Protein AF-A0AAX4JX37-F1 (afdb_monomer_lite)

Foldseek 3Di:
DPDPVVLVVLVVVLVVVLVVVVVVVVVVLVVQVVVLVVCVVVDVPVVVSVVSVVVSVVVVVVVVVVSVLVSLCSVCVSPVPPGDHRPPPPDPDDDDDDPPPPPCDPPDPVNVVVVVVVVVVDDDPVVCVVVVNDQDDPPPPCSVVVVVVVVVVVVVVVVVCVVVPDAQVVCVVVVNDPPVRHPDD

Secondary structure (DSSP, 8-state):
---HHHHHHHHHHHHHHHHHHHHHHHHHHHHHHHHHHHHHHH---HHHHHHHHHHHHHHHHHHHHHHHHHHHHHHHHH-TTTSPPP--SS--S-S------TT--TT-HHHHHHHHHHHHTPPPHHHHHHTTS--SSTT-TTHHHHHHHHHHHHHHHHHHHHHTPPPHHHHHHTTSS-GGGSPP-

Radius of gyration: 35.92 Å; chains: 1; bounding box: 87×64×68 Å

pLDDT: mean 81.85, std 12.48, range [42.69, 98.31]

Structure (mmCIF, N/CA/C/O backbone):
data_AF-A0AAX4JX37-F1
#
_entry.id   AF-A0AAX4JX37-F1
#
loop_
_atom_site.group_PDB
_atom_site.id
_atom_site.type_symbol
_atom_site.label_atom_id
_atom_site.label_alt_id
_atom_site.label_comp_id
_atom_site.label_asym_id
_atom_site.label_entity_id
_atom_site.label_seq_id
_atom_site.pdbx_PDB_ins_code
_atom_site.Cartn_x
_atom_site.Cartn_y
_atom_site.Cartn_z
_atom_site.occupancy
_atom_site.B_iso_or_equiv
_atom_site.auth_seq_id
_atom_site.auth_comp_id
_atom_site.auth_asym_id
_atom_site.auth_atom_id
_atom_site.pdbx_PDB_model_num
ATOM 1 N N . MET A 1 1 ? 30.923 -42.750 -12.057 1.00 49.28 1 MET A N 1
ATOM 2 C CA . MET A 1 1 ? 31.631 -42.104 -10.934 1.00 49.28 1 MET A CA 1
ATOM 3 C C . MET A 1 1 ? 32.765 -41.303 -11.541 1.00 49.28 1 MET A C 1
ATOM 5 O O . MET A 1 1 ? 33.651 -41.914 -12.122 1.00 49.28 1 MET A O 1
ATOM 9 N N . SER A 1 2 ? 32.676 -39.973 -11.542 1.00 57.69 2 SER A N 1
ATOM 10 C CA . SER A 1 2 ? 33.748 -39.118 -12.065 1.00 57.69 2 SER A CA 1
ATOM 11 C C . SER A 1 2 ? 35.001 -39.319 -11.214 1.00 57.69 2 SER A C 1
ATOM 13 O O . SER A 1 2 ? 34.914 -39.308 -9.986 1.00 57.69 2 SER A O 1
ATOM 15 N N . ASN A 1 3 ? 36.140 -39.574 -11.852 1.00 67.19 3 ASN A N 1
ATOM 16 C CA . ASN A 1 3 ? 37.393 -39.858 -11.165 1.00 67.19 3 ASN A CA 1
ATOM 17 C C . ASN A 1 3 ? 37.850 -38.576 -10.431 1.00 67.19 3 ASN A C 1
ATOM 19 O O . ASN A 1 3 ? 37.842 -37.510 -11.050 1.00 67.19 3 ASN A O 1
ATOM 23 N N . PRO A 1 4 ? 38.239 -38.609 -9.142 1.00 64.56 4 PRO A N 1
ATOM 24 C CA . PRO A 1 4 ? 38.676 -37.413 -8.404 1.00 64.56 4 PRO A CA 1
ATOM 25 C C . PRO A 1 4 ? 39.810 -36.633 -9.091 1.00 64.56 4 PRO A C 1
ATOM 27 O O . PRO A 1 4 ? 39.910 -35.414 -8.948 1.00 64.56 4 PRO A O 1
ATOM 30 N N . THR A 1 5 ? 40.627 -37.313 -9.894 1.00 70.06 5 THR A N 1
ATOM 31 C CA . THR A 1 5 ? 41.680 -36.718 -10.724 1.00 70.06 5 THR A CA 1
ATOM 32 C C . THR A 1 5 ? 41.133 -35.805 -11.829 1.00 70.06 5 THR A C 1
ATOM 34 O O . THR A 1 5 ? 41.748 -34.784 -12.133 1.00 70.06 5 THR A O 1
ATOM 37 N N . ASP A 1 6 ? 39.963 -36.114 -12.396 1.00 76.94 6 ASP A N 1
ATOM 38 C CA . ASP A 1 6 ? 39.347 -35.324 -13.471 1.00 76.94 6 ASP A CA 1
ATOM 39 C C . ASP A 1 6 ? 38.775 -34.006 -12.945 1.00 76.94 6 ASP A C 1
ATOM 41 O O . ASP A 1 6 ? 38.934 -32.966 -13.581 1.00 76.94 6 ASP A O 1
ATOM 45 N N . LEU A 1 7 ? 38.191 -34.017 -11.742 1.00 75.44 7 LEU A N 1
ATOM 46 C CA . LEU A 1 7 ? 37.646 -32.812 -11.112 1.00 75.44 7 LEU A CA 1
ATOM 47 C C . LEU A 1 7 ? 38.750 -31.808 -10.750 1.00 75.44 7 LEU A C 1
ATOM 49 O O . LEU A 1 7 ? 38.605 -30.609 -10.986 1.00 75.44 7 LEU A O 1
ATOM 53 N N . PHE A 1 8 ? 39.876 -32.292 -10.219 1.00 81.69 8 PHE A N 1
ATOM 54 C CA . PHE A 1 8 ? 41.027 -31.445 -9.902 1.00 81.69 8 PHE A CA 1
ATOM 55 C C . PHE A 1 8 ? 41.639 -30.815 -11.162 1.00 81.69 8 PHE A C 1
ATOM 57 O O . PHE A 1 8 ? 41.927 -29.616 -11.186 1.00 81.69 8 PHE A O 1
ATOM 64 N N . ASN A 1 9 ? 41.784 -31.597 -12.235 1.00 83.81 9 ASN A N 1
ATOM 65 C CA . ASN A 1 9 ? 42.293 -31.096 -13.511 1.00 83.81 9 ASN A CA 1
ATOM 66 C C . ASN A 1 9 ? 41.328 -30.087 -14.154 1.00 83.81 9 ASN A C 1
ATOM 68 O O . ASN A 1 9 ? 41.764 -29.037 -14.624 1.00 83.81 9 ASN A O 1
ATOM 72 N N . GLN A 1 10 ? 40.019 -30.345 -14.102 1.00 80.50 10 GLN A N 1
ATOM 73 C CA . GLN A 1 10 ? 38.992 -29.429 -14.598 1.00 80.50 10 GLN A CA 1
ATOM 74 C C . GLN A 1 10 ? 38.968 -28.108 -13.814 1.00 80.50 10 GLN A C 1
ATOM 76 O O . GLN A 1 10 ? 38.912 -27.035 -14.419 1.00 80.50 10 GLN A O 1
ATOM 81 N N . ALA A 1 11 ? 39.076 -28.165 -12.483 1.00 78.38 11 ALA A N 1
ATOM 82 C CA . ALA A 1 11 ? 39.166 -26.983 -11.629 1.00 78.38 11 ALA A CA 1
ATOM 83 C C . ALA A 1 11 ? 40.429 -26.160 -11.922 1.00 78.38 11 ALA A C 1
ATOM 85 O O . ALA A 1 11 ? 40.365 -24.933 -12.015 1.00 78.38 11 ALA A O 1
ATOM 86 N N . LYS A 1 12 ? 41.570 -26.826 -12.143 1.00 84.06 12 LYS A N 1
ATOM 87 C CA . LYS A 1 12 ? 42.830 -26.175 -12.521 1.00 84.06 12 LYS A CA 1
ATOM 88 C C . LYS A 1 12 ? 42.723 -25.463 -13.871 1.00 84.06 12 LYS A C 1
ATOM 90 O O . LYS A 1 12 ? 43.159 -24.317 -13.989 1.00 84.06 12 LYS A O 1
ATOM 95 N N . SER A 1 13 ? 42.123 -26.098 -14.877 1.00 83.12 13 SER A N 1
ATOM 96 C CA . SER A 1 13 ? 41.910 -25.488 -16.195 1.00 83.12 13 SER A CA 1
ATOM 97 C C . SER A 1 13 ? 40.940 -24.304 -16.136 1.00 83.12 13 SER A C 1
ATOM 99 O O . SER A 1 13 ? 41.215 -23.264 -16.734 1.00 83.12 13 SER A O 1
ATOM 101 N N . ALA A 1 14 ? 39.854 -24.419 -15.365 1.00 80.06 14 ALA A N 1
ATOM 102 C CA . ALA A 1 14 ? 38.896 -23.337 -15.139 1.00 80.06 14 ALA A CA 1
ATOM 103 C C . ALA A 1 14 ? 39.546 -22.122 -14.455 1.00 80.06 14 ALA A C 1
ATOM 105 O O . ALA A 1 14 ? 39.456 -21.004 -14.960 1.00 80.06 14 ALA A O 1
ATOM 106 N N . ALA A 1 15 ? 40.277 -22.347 -13.359 1.00 80.38 15 ALA A N 1
ATOM 107 C CA . ALA A 1 15 ? 40.994 -21.294 -12.644 1.00 80.38 15 ALA A CA 1
ATOM 108 C C . ALA A 1 15 ? 42.041 -20.605 -13.533 1.00 80.38 15 ALA A C 1
ATOM 110 O O . ALA A 1 15 ? 42.149 -19.379 -13.529 1.00 80.38 15 ALA A O 1
ATOM 111 N N . THR A 1 16 ? 42.768 -21.383 -14.341 1.00 86.62 16 THR A N 1
ATOM 112 C CA . THR A 1 16 ? 43.754 -20.849 -15.292 1.00 86.62 16 THR A CA 1
ATOM 113 C C . THR A 1 16 ? 43.084 -19.964 -16.344 1.00 86.62 16 THR A C 1
ATOM 115 O O . THR A 1 16 ? 43.546 -18.855 -16.593 1.00 86.62 16 THR A O 1
ATOM 118 N N . SER A 1 17 ? 41.952 -20.401 -16.906 1.00 85.19 17 SER A N 1
ATOM 119 C CA . SER A 1 17 ? 41.192 -19.622 -17.889 1.00 85.19 17 SER A CA 1
ATOM 120 C C . SER A 1 17 ? 40.678 -18.301 -17.311 1.00 85.19 17 SER A C 1
ATOM 122 O O . SER A 1 17 ? 40.806 -17.264 -17.958 1.00 85.19 17 SER A O 1
ATOM 124 N N . VAL A 1 18 ? 40.119 -18.316 -16.097 1.00 82.75 18 VAL A N 1
ATOM 125 C CA . VAL A 1 18 ? 39.633 -17.100 -15.422 1.00 82.75 18 VAL A CA 1
ATOM 126 C C . VAL A 1 18 ? 40.790 -16.146 -15.127 1.00 82.75 18 VAL A C 1
ATOM 128 O O . VAL A 1 18 ? 40.670 -14.949 -15.381 1.00 82.75 18 VAL A O 1
ATOM 131 N N . ALA A 1 19 ? 41.928 -16.663 -14.656 1.00 83.69 19 ALA A N 1
ATOM 132 C CA . ALA A 1 19 ? 43.119 -15.862 -14.391 1.00 83.69 19 ALA A CA 1
ATOM 133 C C . ALA A 1 19 ? 43.671 -15.203 -15.667 1.00 83.69 19 ALA A C 1
ATOM 135 O O . ALA A 1 19 ? 43.994 -14.016 -15.651 1.00 83.69 19 ALA A O 1
ATOM 136 N N . SER A 1 20 ? 43.724 -15.928 -16.790 1.00 87.31 20 SER A N 1
ATOM 137 C CA . SER A 1 20 ? 44.134 -15.362 -18.081 1.00 87.31 20 SER A CA 1
ATOM 138 C C . SER A 1 20 ? 43.167 -14.278 -18.565 1.00 87.31 20 SER A C 1
ATOM 140 O O . SER A 1 20 ? 43.609 -13.216 -19.002 1.00 87.31 20 SER A O 1
ATOM 142 N N . THR A 1 21 ? 41.854 -14.491 -18.443 1.00 86.94 21 THR A N 1
ATOM 143 C CA . THR A 1 21 ? 40.841 -13.480 -18.793 1.00 86.94 21 THR A CA 1
ATOM 144 C C . THR A 1 21 ? 40.954 -12.236 -17.910 1.00 86.94 21 THR A C 1
ATOM 146 O O . THR A 1 21 ? 40.912 -11.116 -18.423 1.00 86.94 21 THR A O 1
ATOM 149 N N . ALA A 1 22 ? 41.162 -12.414 -16.602 1.00 84.56 22 ALA A N 1
ATOM 150 C CA . ALA A 1 22 ? 41.380 -11.324 -15.654 1.00 84.56 22 ALA A CA 1
ATOM 151 C C . ALA A 1 22 ? 42.624 -10.507 -16.018 1.00 84.56 22 ALA A C 1
ATOM 153 O O . ALA A 1 22 ? 42.560 -9.282 -16.092 1.00 84.56 22 ALA A O 1
ATOM 154 N N . LEU A 1 23 ? 43.740 -11.186 -16.299 1.00 87.69 23 LEU A N 1
ATOM 155 C CA . LEU A 1 23 ? 45.013 -10.551 -16.630 1.00 87.69 23 LEU A CA 1
ATOM 156 C C . LEU A 1 23 ? 44.930 -9.763 -17.941 1.00 87.69 23 LEU A C 1
ATOM 158 O O . LEU A 1 23 ? 45.362 -8.612 -17.997 1.00 87.69 23 LEU A O 1
ATOM 162 N N . ASN A 1 24 ? 44.323 -10.343 -18.978 1.00 88.62 24 ASN A N 1
ATOM 163 C CA . ASN A 1 24 ? 44.109 -9.661 -20.255 1.00 88.62 24 ASN A CA 1
ATOM 164 C C . ASN A 1 24 ? 43.207 -8.433 -20.085 1.00 88.62 24 ASN A C 1
ATOM 166 O O . ASN A 1 24 ? 43.515 -7.355 -20.591 1.00 88.62 24 ASN A O 1
ATOM 170 N N . THR A 1 25 ? 42.118 -8.563 -19.331 1.00 87.06 25 THR A N 1
ATOM 171 C CA . THR A 1 25 ? 41.192 -7.456 -19.058 1.00 87.06 25 THR A CA 1
ATOM 172 C C . THR A 1 25 ? 41.872 -6.330 -18.279 1.00 87.06 25 THR A C 1
ATOM 174 O O . THR A 1 25 ? 41.785 -5.167 -18.672 1.00 87.06 25 THR A O 1
ATOM 177 N N . ALA A 1 26 ? 42.591 -6.671 -17.208 1.00 85.00 26 ALA A N 1
ATOM 178 C CA . ALA A 1 26 ? 43.318 -5.713 -16.385 1.00 85.00 26 ALA A CA 1
ATOM 179 C C . ALA A 1 26 ? 44.403 -4.989 -17.190 1.00 85.00 26 ALA A C 1
ATOM 181 O O . ALA A 1 26 ? 44.539 -3.776 -17.070 1.00 85.00 26 ALA A O 1
ATOM 182 N N . THR A 1 27 ? 45.115 -5.702 -18.067 1.00 88.50 27 THR A N 1
ATOM 183 C CA . THR A 1 27 ? 46.131 -5.114 -18.953 1.00 88.50 27 THR A CA 1
ATOM 184 C C . THR A 1 27 ? 45.505 -4.116 -19.931 1.00 88.50 27 THR A C 1
ATOM 186 O O . THR A 1 27 ? 46.002 -3.004 -20.089 1.00 88.50 27 THR A O 1
ATOM 189 N N . ASN A 1 28 ? 44.367 -4.459 -20.542 1.00 88.25 28 ASN A N 1
ATOM 190 C CA . ASN A 1 28 ? 43.647 -3.551 -21.438 1.00 88.25 28 ASN A CA 1
ATOM 191 C C . ASN A 1 28 ? 43.114 -2.306 -20.713 1.00 88.25 28 ASN A C 1
ATOM 193 O O . ASN A 1 28 ? 43.148 -1.206 -21.264 1.00 88.25 28 ASN A O 1
ATOM 197 N N . LEU A 1 29 ? 42.627 -2.456 -19.482 1.00 86.38 29 LEU A N 1
ATOM 198 C CA . LEU A 1 29 ? 42.151 -1.338 -18.670 1.00 86.38 29 LEU A CA 1
ATOM 199 C C . LEU A 1 29 ? 43.305 -0.449 -18.183 1.00 86.38 29 LEU A C 1
ATOM 201 O O . LEU A 1 29 ? 43.198 0.774 -18.219 1.00 86.38 29 LEU A O 1
ATOM 205 N N . ALA A 1 30 ? 44.424 -1.054 -17.783 1.00 85.12 30 ALA A N 1
ATOM 206 C CA . ALA A 1 30 ? 45.636 -0.340 -17.399 1.00 85.12 30 ALA A CA 1
ATOM 207 C C . ALA A 1 30 ? 46.177 0.491 -18.569 1.00 85.12 30 ALA A C 1
ATOM 209 O O . ALA A 1 30 ? 46.447 1.674 -18.394 1.00 85.12 30 ALA A O 1
ATOM 210 N N . ASN A 1 31 ? 46.220 -0.074 -19.779 1.00 88.81 31 ASN A N 1
ATOM 211 C CA . ASN A 1 31 ? 46.612 0.664 -20.981 1.00 88.81 31 ASN A CA 1
ATOM 212 C C . ASN A 1 31 ? 45.683 1.863 -21.252 1.00 88.81 31 ASN A C 1
ATOM 214 O O . ASN A 1 31 ? 46.154 2.944 -21.599 1.00 88.81 31 ASN A O 1
ATOM 218 N N . GLN A 1 32 ? 44.369 1.715 -21.046 1.00 86.88 32 GLN A N 1
ATOM 219 C CA . GLN A 1 32 ?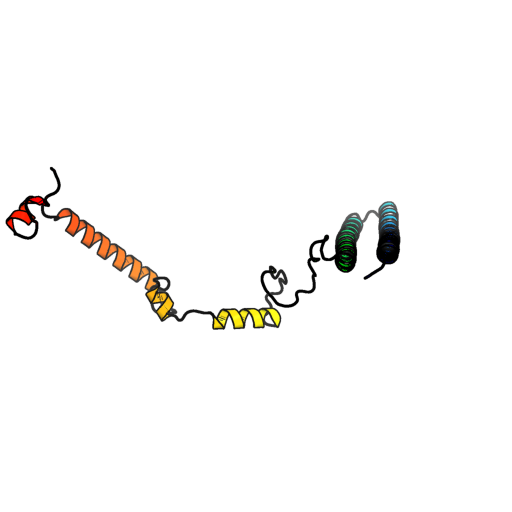 43.413 2.825 -21.161 1.00 86.88 32 GLN A CA 1
ATOM 220 C C . GLN A 1 32 ? 43.654 3.916 -20.105 1.00 86.88 32 GLN A C 1
ATOM 222 O O . GLN A 1 32 ? 43.627 5.102 -20.434 1.00 86.88 32 GLN A O 1
ATOM 227 N N . ALA A 1 33 ? 43.947 3.530 -18.862 1.00 84.00 33 ALA A N 1
ATOM 228 C CA . ALA A 1 33 ? 44.262 4.463 -17.783 1.00 84.00 33 ALA A CA 1
ATOM 229 C C . ALA A 1 33 ? 45.595 5.199 -18.012 1.00 84.00 33 ALA A C 1
ATOM 231 O O . ALA A 1 33 ? 45.670 6.408 -17.799 1.00 84.00 33 ALA A O 1
ATOM 232 N N . THR A 1 34 ? 46.630 4.510 -18.500 1.00 84.19 34 THR A N 1
ATOM 233 C CA . THR A 1 34 ? 47.916 5.124 -18.864 1.00 84.19 34 THR A CA 1
ATOM 234 C C . THR A 1 34 ? 47.748 6.126 -20.004 1.00 84.19 34 THR A C 1
ATOM 236 O O . THR A 1 34 ? 48.241 7.246 -19.902 1.00 84.19 34 THR A O 1
ATOM 239 N N . ASN A 1 35 ? 46.982 5.781 -21.044 1.00 83.50 35 ASN A N 1
ATOM 240 C CA . ASN A 1 35 ? 46.680 6.704 -22.140 1.00 83.50 35 ASN A CA 1
ATOM 241 C C . ASN A 1 35 ? 45.917 7.948 -21.661 1.00 83.50 35 ASN A C 1
ATOM 243 O O . ASN A 1 35 ? 46.164 9.045 -22.162 1.00 83.50 35 ASN A O 1
ATOM 247 N N . LEU A 1 36 ? 45.010 7.800 -20.690 1.00 82.88 36 LEU A N 1
ATOM 248 C CA . LEU A 1 36 ? 44.328 8.930 -20.058 1.00 82.88 36 LEU A CA 1
ATOM 249 C C . LEU A 1 36 ? 45.301 9.802 -19.247 1.00 82.88 36 LEU A C 1
ATOM 251 O O . LEU A 1 36 ? 45.256 11.026 -19.347 1.00 82.88 36 LEU A O 1
ATOM 255 N N . ALA A 1 37 ? 46.212 9.190 -18.488 1.00 79.19 37 ALA A N 1
ATOM 256 C CA . ALA A 1 37 ? 47.218 9.913 -17.712 1.00 79.19 37 ALA A CA 1
ATOM 257 C C . ALA A 1 37 ? 48.170 10.723 -18.612 1.00 79.19 37 ALA A C 1
ATOM 259 O O . ALA A 1 37 ? 48.448 11.884 -18.323 1.00 79.19 37 ALA A O 1
ATOM 260 N N . THR A 1 38 ? 48.614 10.164 -19.743 1.00 79.25 38 THR A N 1
ATOM 261 C CA . THR A 1 38 ? 49.443 10.888 -20.723 1.00 79.25 38 THR A CA 1
ATOM 262 C C . THR A 1 38 ? 48.684 12.038 -21.395 1.00 79.25 38 THR A C 1
ATOM 264 O O . THR A 1 38 ? 49.273 13.083 -21.665 1.00 79.25 38 THR A O 1
ATOM 267 N N . GLN A 1 39 ? 47.376 11.891 -21.633 1.00 73.88 39 GLN A N 1
ATOM 268 C CA . GLN A 1 39 ? 46.532 12.978 -22.147 1.00 73.88 39 GLN A CA 1
ATOM 269 C C . GLN A 1 39 ? 46.341 14.101 -21.119 1.00 73.88 39 GLN A C 1
ATOM 271 O O . GLN A 1 39 ? 46.369 15.268 -21.495 1.00 73.88 39 GLN A O 1
ATOM 276 N N . ALA A 1 40 ? 46.217 13.769 -19.831 1.00 70.44 40 ALA A N 1
ATOM 277 C CA . ALA A 1 40 ? 46.084 14.752 -18.755 1.00 70.44 40 ALA A CA 1
ATOM 278 C C . ALA A 1 40 ? 47.353 15.600 -18.547 1.00 70.44 40 ALA A C 1
ATOM 280 O O . ALA A 1 40 ? 47.249 16.774 -18.213 1.00 70.44 40 ALA A O 1
ATOM 281 N N . VAL A 1 41 ? 48.545 15.032 -18.774 1.00 66.94 41 VAL A N 1
ATOM 282 C CA . VAL A 1 41 ? 49.825 15.767 -18.684 1.00 66.94 41 VAL A CA 1
ATOM 283 C C . VAL A 1 41 ? 50.008 16.756 -19.843 1.00 66.94 41 VAL A C 1
ATOM 285 O O . VAL A 1 41 ? 50.673 17.774 -19.679 1.00 66.94 41 VAL A O 1
ATOM 288 N N . ASN A 1 42 ? 49.406 16.479 -21.002 1.00 69.81 42 ASN A N 1
ATOM 289 C CA . ASN A 1 42 ? 49.582 17.270 -22.223 1.00 69.81 42 ASN A CA 1
ATOM 290 C C . ASN A 1 42 ? 48.391 18.204 -22.548 1.00 69.81 42 ASN A C 1
ATOM 292 O O . ASN A 1 42 ? 48.441 18.891 -23.567 1.00 69.81 42 ASN A O 1
ATOM 296 N N . SER A 1 43 ? 47.313 18.224 -21.746 1.00 67.50 43 SER A N 1
ATOM 297 C CA . SER A 1 43 ? 46.083 18.986 -22.039 1.00 67.50 43 SER A CA 1
ATOM 298 C C . SER A 1 43 ? 45.317 19.417 -20.772 1.00 67.50 43 SER A C 1
ATOM 300 O O . SER A 1 43 ? 44.782 18.574 -20.056 1.00 67.50 43 SER A O 1
ATOM 302 N N . ASP A 1 44 ? 45.143 20.732 -20.563 1.00 59.28 44 ASP A N 1
ATOM 303 C CA . ASP A 1 44 ? 44.486 21.375 -19.395 1.00 59.28 44 ASP A CA 1
ATOM 304 C C . ASP A 1 44 ? 42.949 21.182 -19.294 1.00 59.28 44 ASP A C 1
ATOM 306 O O . ASP A 1 44 ? 42.263 21.794 -18.471 1.00 59.28 44 ASP A O 1
ATOM 310 N N . ALA A 1 45 ? 42.355 20.321 -20.121 1.00 66.88 45 ALA A N 1
ATOM 311 C CA . ALA A 1 45 ? 40.909 20.092 -20.159 1.00 66.88 45 ALA A CA 1
ATOM 312 C C . ALA A 1 45 ? 40.444 19.111 -19.059 1.00 66.88 45 ALA A C 1
ATOM 314 O O . ALA A 1 45 ? 39.998 17.994 -19.341 1.00 66.88 45 ALA A O 1
ATOM 315 N N . ALA A 1 46 ? 40.506 19.536 -17.793 1.00 63.25 46 ALA A N 1
ATOM 316 C CA . ALA A 1 46 ? 40.169 18.729 -16.611 1.00 63.25 46 ALA A CA 1
ATOM 317 C C . ALA A 1 46 ? 38.780 18.045 -16.664 1.00 63.25 46 ALA A C 1
ATOM 319 O O . ALA A 1 46 ? 38.595 16.956 -16.115 1.00 63.25 46 ALA A O 1
ATOM 320 N N . ALA A 1 47 ? 37.801 18.640 -17.358 1.00 66.38 47 ALA A N 1
ATOM 321 C CA . ALA A 1 47 ? 36.457 18.077 -17.521 1.00 66.38 47 ALA A CA 1
ATOM 322 C C . ALA A 1 47 ? 36.424 16.818 -18.410 1.00 66.38 47 ALA A C 1
ATOM 324 O O . ALA A 1 47 ? 35.703 15.869 -18.102 1.00 66.38 47 ALA A O 1
ATOM 325 N N . ASN A 1 48 ? 37.227 16.777 -19.479 1.00 74.06 48 ASN A N 1
ATOM 326 C CA . ASN A 1 48 ? 37.315 15.611 -20.363 1.00 74.06 48 ASN A CA 1
ATOM 327 C C . ASN A 1 48 ? 38.031 14.455 -19.648 1.00 74.06 48 ASN A C 1
ATOM 329 O O . ASN A 1 48 ? 37.529 13.332 -19.610 1.00 74.06 48 ASN A O 1
ATOM 333 N N . VAL A 1 49 ? 39.130 14.771 -18.953 1.00 79.06 49 VAL A N 1
ATOM 334 C CA . VAL A 1 49 ? 39.886 13.801 -18.148 1.00 79.06 49 VAL A CA 1
ATOM 335 C C . VAL A 1 49 ? 39.011 13.178 -17.057 1.00 79.06 49 VAL A C 1
ATOM 337 O O . VAL A 1 49 ? 39.014 11.962 -16.880 1.00 79.06 49 VAL A O 1
ATOM 340 N N . THR A 1 50 ? 38.207 13.986 -16.362 1.00 77.25 50 THR A N 1
ATOM 341 C CA . THR A 1 50 ? 37.310 13.502 -15.301 1.00 77.25 50 THR A CA 1
ATOM 342 C C . THR A 1 50 ? 36.201 12.600 -15.852 1.00 77.25 50 THR A C 1
ATOM 344 O O . THR A 1 50 ? 35.928 11.541 -15.284 1.00 77.25 50 THR A O 1
ATOM 347 N N . SER A 1 51 ? 35.577 12.971 -16.975 1.00 79.19 51 SER A N 1
ATOM 348 C CA . SER A 1 51 ? 34.557 12.142 -17.632 1.00 79.19 51 SER A CA 1
ATOM 349 C C . SER A 1 51 ? 35.125 10.815 -18.139 1.00 79.19 51 SER A C 1
ATOM 351 O O . SER A 1 51 ? 34.494 9.772 -17.957 1.00 79.19 51 SER A O 1
ATOM 353 N N . GLN A 1 52 ? 36.334 10.829 -18.706 1.00 83.12 52 GLN A N 1
ATOM 354 C CA . GLN A 1 52 ? 37.007 9.626 -19.195 1.00 83.12 52 GLN A CA 1
ATOM 355 C C . GLN A 1 52 ? 37.520 8.738 -18.049 1.00 83.12 52 GLN A C 1
ATOM 357 O O . GLN A 1 52 ? 37.425 7.516 -18.121 1.00 83.12 52 GLN A O 1
ATOM 362 N N . ALA A 1 53 ? 37.967 9.320 -16.933 1.00 81.31 53 ALA A N 1
ATOM 363 C CA . ALA A 1 53 ? 38.287 8.567 -15.719 1.00 81.31 53 ALA A CA 1
ATOM 364 C C . ALA A 1 53 ? 37.040 7.882 -15.142 1.00 81.31 53 ALA A C 1
ATOM 366 O O . ALA A 1 53 ? 37.087 6.718 -14.742 1.00 81.31 53 ALA A O 1
ATOM 367 N N . LYS A 1 54 ? 35.900 8.585 -15.132 1.00 84.12 54 LYS A N 1
ATOM 368 C CA . LYS A 1 54 ? 34.626 8.041 -14.653 1.00 84.12 54 LYS A CA 1
ATOM 369 C C . LYS A 1 54 ? 34.120 6.901 -15.540 1.00 84.12 54 LYS A C 1
ATOM 371 O O . LYS A 1 54 ? 33.639 5.902 -15.004 1.00 84.12 54 LYS A O 1
ATOM 376 N N . SER A 1 55 ? 34.258 7.008 -16.865 1.00 85.31 55 SER A N 1
ATOM 377 C CA . SER A 1 55 ? 33.876 5.931 -17.785 1.00 85.31 55 SER A CA 1
ATOM 378 C C . SER A 1 55 ? 34.765 4.697 -17.608 1.00 85.31 55 SER A C 1
ATOM 380 O O . SER A 1 55 ? 34.228 3.607 -17.410 1.00 85.31 55 SER A O 1
ATOM 382 N N . ILE A 1 56 ? 36.090 4.867 -17.536 1.00 85.62 56 ILE A N 1
ATOM 383 C CA . ILE A 1 56 ? 37.047 3.786 -1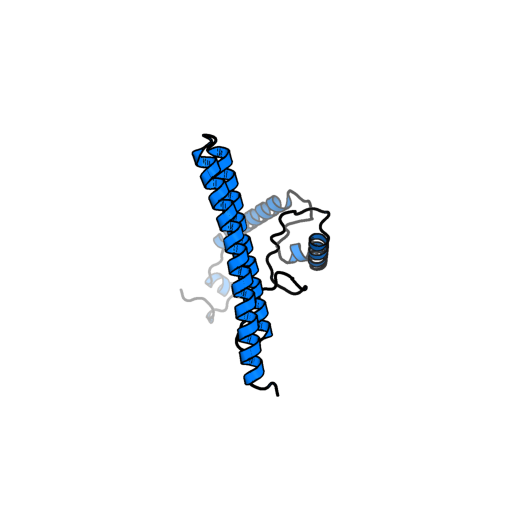7.244 1.00 85.62 56 ILE A CA 1
ATOM 384 C C . ILE A 1 56 ? 36.728 3.133 -15.892 1.00 85.62 56 ILE A C 1
ATOM 386 O O . ILE A 1 56 ? 36.668 1.910 -15.803 1.00 85.62 56 ILE A O 1
ATOM 390 N N . GLY A 1 57 ? 36.446 3.923 -14.851 1.00 83.12 57 GLY A N 1
ATOM 391 C CA . GLY A 1 57 ? 36.052 3.410 -13.536 1.00 83.12 57 GLY A CA 1
ATOM 392 C C . GLY A 1 57 ? 34.755 2.594 -13.573 1.00 83.12 57 GLY A C 1
ATOM 393 O O . GLY A 1 57 ? 34.682 1.511 -12.991 1.00 83.12 57 GLY A O 1
ATOM 394 N N . SER A 1 58 ? 33.743 3.057 -14.311 1.00 83.62 58 SER A N 1
ATOM 395 C CA . SER A 1 58 ? 32.487 2.314 -14.491 1.00 83.62 58 SER A CA 1
ATOM 396 C C . SER A 1 58 ? 32.661 1.031 -15.319 1.00 83.62 58 SER A C 1
ATOM 398 O O . SER A 1 58 ? 32.060 -0.004 -15.016 1.00 83.62 58 SER A O 1
ATOM 400 N N . GLN A 1 59 ? 33.540 1.059 -16.323 1.00 85.56 59 GLN A N 1
ATOM 401 C CA . GLN A 1 59 ? 33.892 -0.097 -17.144 1.00 85.56 59 GLN A CA 1
ATOM 402 C C . GLN A 1 59 ? 34.685 -1.131 -16.335 1.00 85.56 59 GLN A C 1
ATOM 404 O O . GLN A 1 59 ? 34.426 -2.328 -16.439 1.00 85.56 59 GLN A O 1
ATOM 409 N N . ALA A 1 60 ? 35.590 -0.682 -15.465 1.00 82.62 60 ALA A N 1
ATOM 410 C CA . ALA A 1 60 ? 36.316 -1.533 -14.531 1.00 82.62 60 ALA A CA 1
ATOM 411 C C . ALA A 1 60 ? 35.363 -2.257 -13.573 1.00 82.62 60 ALA A C 1
ATOM 413 O O . ALA A 1 60 ? 35.435 -3.476 -13.430 1.00 82.62 60 ALA A O 1
ATOM 414 N N . ALA A 1 61 ? 34.433 -1.517 -12.963 1.00 79.94 61 ALA A N 1
ATOM 415 C CA . ALA A 1 61 ? 33.470 -2.066 -12.013 1.00 79.94 61 ALA A CA 1
ATOM 416 C C . ALA A 1 61 ? 32.524 -3.093 -12.664 1.00 79.94 61 ALA A C 1
ATOM 418 O O . ALA A 1 61 ? 32.318 -4.178 -12.122 1.00 79.94 61 ALA A O 1
ATOM 419 N N . SER A 1 62 ? 31.986 -2.788 -13.849 1.00 83.12 62 SER A N 1
ATOM 420 C CA . SER A 1 62 ? 31.103 -3.704 -14.591 1.00 83.12 62 SER A CA 1
ATOM 421 C C . SER A 1 62 ? 31.834 -4.947 -15.109 1.00 83.12 62 SER A C 1
ATOM 423 O O . SER A 1 62 ? 31.307 -6.061 -15.035 1.00 83.12 62 SER A O 1
ATOM 425 N N . THR A 1 63 ? 33.075 -4.793 -15.575 1.00 85.25 63 THR A N 1
ATOM 426 C CA . THR A 1 63 ? 33.879 -5.929 -16.044 1.00 85.25 63 THR A CA 1
ATOM 427 C C . THR A 1 63 ? 34.316 -6.825 -14.882 1.00 85.25 63 THR A C 1
ATOM 429 O O . THR A 1 63 ? 34.244 -8.046 -14.983 1.00 85.25 63 THR A O 1
ATOM 432 N N . ALA A 1 64 ? 34.683 -6.244 -13.736 1.00 79.44 64 ALA A N 1
ATOM 433 C CA . ALA A 1 64 ? 34.972 -7.006 -12.523 1.00 79.44 64 ALA A CA 1
ATOM 434 C C . ALA A 1 64 ? 33.735 -7.770 -12.023 1.00 79.44 64 ALA A C 1
ATOM 436 O O . ALA A 1 64 ? 33.836 -8.950 -11.688 1.00 79.44 64 ALA A O 1
ATOM 437 N N . GLY A 1 65 ? 32.559 -7.131 -12.030 1.00 82.81 65 GLY A N 1
ATOM 438 C CA . GLY A 1 65 ? 31.299 -7.767 -11.641 1.00 82.81 65 GLY A CA 1
ATOM 439 C C . GLY A 1 65 ? 30.901 -8.931 -12.555 1.00 82.81 65 GLY A C 1
ATOM 440 O O . GLY A 1 65 ? 30.531 -9.999 -12.069 1.00 82.81 65 GLY A O 1
ATOM 441 N N . SER A 1 66 ? 31.024 -8.764 -13.874 1.00 83.25 66 SER A N 1
ATOM 442 C CA . SER A 1 66 ? 30.718 -9.828 -14.844 1.00 83.25 66 SER A CA 1
ATOM 443 C C . SER A 1 66 ? 31.707 -10.993 -14.775 1.00 83.25 66 SER A C 1
ATOM 445 O O . SER A 1 66 ? 31.273 -12.145 -14.766 1.00 83.25 66 SER A O 1
ATOM 447 N N . LEU A 1 67 ? 33.008 -10.725 -14.633 1.00 83.31 67 LEU A N 1
ATOM 448 C CA . LEU A 1 67 ? 34.024 -11.767 -14.468 1.00 83.31 67 LEU A CA 1
ATOM 449 C C . LEU A 1 67 ? 33.845 -12.542 -13.155 1.00 83.31 67 LEU A C 1
ATOM 451 O O . LEU A 1 67 ? 33.931 -13.770 -13.148 1.00 83.31 67 LEU A O 1
ATOM 455 N N . ALA A 1 68 ? 33.544 -11.848 -12.054 1.00 80.94 68 ALA A N 1
ATOM 456 C CA . ALA A 1 68 ? 33.223 -12.487 -10.779 1.00 80.94 68 ALA A CA 1
ATOM 457 C C . ALA A 1 68 ? 31.974 -13.378 -10.896 1.00 80.94 68 ALA A C 1
ATOM 459 O O . ALA A 1 68 ? 31.978 -14.515 -10.420 1.00 80.94 68 ALA A O 1
ATOM 460 N N . GLY A 1 69 ? 30.935 -12.903 -11.593 1.00 82.88 69 GLY A N 1
ATOM 461 C CA . GLY A 1 69 ? 29.730 -13.684 -11.879 1.00 82.88 69 GLY A CA 1
ATOM 462 C C . GLY A 1 69 ? 30.005 -14.929 -12.731 1.00 82.88 69 GLY A C 1
ATOM 463 O O . GLY A 1 69 ? 29.508 -16.009 -12.416 1.00 82.88 69 GLY A O 1
ATOM 464 N N . GLN A 1 70 ? 30.841 -14.811 -13.766 1.00 82.69 70 GLN A N 1
ATOM 465 C CA . GLN A 1 70 ? 31.257 -15.932 -14.620 1.00 82.69 70 GLN A CA 1
ATOM 466 C C . GLN A 1 70 ? 32.078 -16.971 -13.850 1.00 82.69 70 GLN A C 1
ATOM 468 O O . GLN A 1 70 ? 31.805 -18.167 -13.958 1.00 82.69 70 GLN A O 1
ATOM 473 N N . ALA A 1 71 ? 33.039 -16.528 -13.035 1.00 80.56 71 ALA A N 1
ATOM 474 C CA . ALA A 1 71 ? 33.848 -17.410 -12.199 1.00 80.56 71 ALA A CA 1
ATOM 475 C C . ALA A 1 71 ? 32.978 -18.174 -11.191 1.00 80.56 71 ALA A C 1
ATOM 477 O O . ALA A 1 71 ? 33.122 -19.385 -11.029 1.00 80.56 71 ALA A O 1
ATOM 478 N N . HIS A 1 72 ? 32.025 -17.485 -10.560 1.00 83.12 72 HIS A N 1
ATOM 479 C CA . HIS A 1 72 ? 31.082 -18.099 -9.633 1.00 83.12 72 HIS A CA 1
ATOM 480 C C . HIS A 1 72 ? 30.157 -19.112 -10.329 1.00 83.12 72 HIS A C 1
ATOM 482 O O . HIS A 1 72 ? 29.960 -20.216 -9.820 1.00 83.12 72 HIS A O 1
ATOM 488 N N . ALA A 1 73 ? 29.652 -18.791 -11.525 1.00 83.50 73 ALA A N 1
ATOM 489 C CA . ALA A 1 73 ? 28.825 -19.705 -12.310 1.00 83.50 73 ALA A CA 1
ATOM 490 C C . ALA A 1 73 ? 29.588 -20.960 -12.760 1.00 83.50 73 ALA A C 1
ATOM 492 O O . ALA A 1 73 ? 29.058 -22.070 -12.673 1.00 83.50 73 ALA A O 1
ATOM 493 N N . GLN A 1 74 ? 30.844 -20.804 -13.186 1.00 83.19 74 GLN A N 1
ATOM 494 C CA . GLN A 1 74 ? 31.706 -21.927 -13.543 1.00 83.19 74 GLN A CA 1
ATOM 495 C C . GLN A 1 74 ? 32.015 -22.799 -12.320 1.00 83.19 74 GLN A C 1
ATOM 497 O O . GLN A 1 74 ? 31.941 -24.021 -12.406 1.00 83.19 74 GLN A O 1
ATOM 502 N N . ALA A 1 75 ? 32.288 -22.190 -11.163 1.00 79.00 75 ALA A N 1
ATOM 503 C CA . ALA A 1 75 ? 32.541 -22.924 -9.928 1.00 79.00 75 ALA A CA 1
ATOM 504 C C . ALA A 1 75 ? 31.308 -23.734 -9.482 1.00 79.00 75 ALA A C 1
ATOM 506 O O . ALA A 1 75 ? 31.430 -24.917 -9.165 1.00 79.00 75 ALA A O 1
ATOM 507 N N . HIS A 1 76 ? 30.110 -23.145 -9.548 1.00 84.69 76 HIS A N 1
ATOM 508 C CA . HIS A 1 76 ? 28.861 -23.860 -9.279 1.00 84.69 76 HIS A CA 1
ATOM 509 C C . HIS A 1 76 ? 28.630 -25.039 -10.238 1.00 84.69 76 HIS A C 1
ATOM 511 O O . HIS A 1 76 ? 28.179 -26.096 -9.806 1.00 84.69 76 HIS A O 1
ATOM 517 N N . ALA A 1 77 ? 28.961 -24.898 -11.527 1.00 81.88 77 ALA A N 1
ATOM 518 C CA . ALA A 1 77 ? 28.849 -25.995 -12.493 1.00 81.88 77 ALA A CA 1
ATOM 519 C C . ALA A 1 77 ? 29.773 -27.184 -12.161 1.00 81.88 77 ALA A C 1
ATOM 521 O O . ALA A 1 77 ? 29.426 -28.326 -12.454 1.00 81.88 77 ALA A O 1
ATOM 522 N N . LEU A 1 78 ? 30.928 -26.926 -11.537 1.00 80.00 78 LEU A N 1
ATOM 523 C CA . LEU A 1 78 ? 31.862 -27.964 -11.092 1.00 80.00 78 LEU A CA 1
ATOM 524 C C . LEU A 1 78 ? 31.436 -28.615 -9.764 1.00 80.00 78 LEU A C 1
ATOM 526 O O . LEU A 1 78 ? 31.651 -29.811 -9.579 1.00 80.00 78 LEU A O 1
ATOM 530 N N . ALA A 1 79 ? 30.863 -27.847 -8.832 1.00 77.81 79 ALA A N 1
ATOM 531 C CA . ALA A 1 79 ? 30.527 -28.316 -7.485 1.00 77.81 79 ALA A CA 1
ATOM 532 C C . ALA A 1 79 ? 29.171 -27.764 -6.984 1.00 77.81 79 ALA A C 1
ATOM 534 O O . ALA A 1 79 ? 29.137 -26.928 -6.073 1.00 77.81 79 ALA A O 1
ATOM 535 N N . PRO A 1 80 ? 28.041 -28.263 -7.519 1.00 77.75 80 PRO A N 1
ATOM 536 C CA . PRO A 1 80 ? 26.705 -27.720 -7.236 1.00 77.75 80 PRO A CA 1
ATOM 537 C C . PRO A 1 80 ? 26.238 -27.917 -5.784 1.00 77.75 80 PRO A C 1
ATOM 539 O O . PRO A 1 80 ? 25.369 -27.194 -5.314 1.00 77.75 80 PRO A O 1
ATOM 542 N N . ASN A 1 81 ? 26.818 -28.876 -5.054 1.00 81.38 81 ASN A N 1
ATOM 543 C CA . ASN A 1 81 ? 26.442 -29.170 -3.663 1.00 81.38 81 ASN A CA 1
ATOM 544 C C . ASN A 1 81 ? 27.217 -28.342 -2.624 1.00 81.38 81 ASN A C 1
ATOM 546 O O . ASN A 1 81 ? 26.889 -28.392 -1.443 1.00 81.38 81 ASN A O 1
ATOM 550 N N . VAL A 1 82 ? 28.274 -27.639 -3.041 1.00 81.38 82 VAL A N 1
ATOM 551 C CA . VAL A 1 82 ? 29.171 -26.885 -2.143 1.00 81.38 82 VAL A CA 1
ATOM 552 C C . VAL A 1 82 ? 29.024 -25.382 -2.359 1.00 81.38 82 VAL A C 1
ATOM 554 O O . VAL A 1 82 ? 29.130 -24.604 -1.415 1.00 81.38 82 VAL A O 1
ATOM 557 N N . ILE A 1 83 ? 28.779 -24.966 -3.600 1.00 77.75 83 ILE A N 1
ATOM 558 C CA . ILE A 1 83 ? 28.711 -23.560 -3.991 1.00 77.75 83 ILE A CA 1
ATOM 559 C C . ILE A 1 83 ? 27.238 -23.198 -4.207 1.00 77.75 83 ILE A C 1
ATOM 561 O O . ILE A 1 83 ? 26.539 -23.954 -4.876 1.00 77.75 83 ILE A O 1
ATOM 565 N N . PRO A 1 84 ? 26.742 -22.071 -3.667 1.00 80.81 84 PRO A N 1
ATOM 566 C CA . PRO A 1 84 ? 25.385 -21.607 -3.935 1.00 80.81 84 PRO A CA 1
ATOM 567 C C . PRO A 1 84 ? 25.143 -21.366 -5.429 1.00 80.81 84 PRO A C 1
ATOM 569 O O . PRO A 1 84 ? 26.056 -20.970 -6.156 1.00 80.81 84 PRO A O 1
ATOM 572 N N . LYS A 1 85 ? 23.902 -21.576 -5.885 1.00 75.06 85 LYS A N 1
ATOM 573 C CA . LYS A 1 85 ? 23.495 -21.290 -7.268 1.00 75.06 85 LYS A CA 1
ATOM 574 C C . LYS A 1 85 ? 23.847 -19.843 -7.625 1.00 75.06 85 LYS A C 1
ATOM 576 O O . LYS A 1 85 ? 23.424 -18.945 -6.893 1.00 75.06 85 LYS A O 1
ATOM 581 N N . PRO A 1 86 ? 24.568 -19.594 -8.737 1.00 67.75 86 PRO A N 1
ATOM 582 C CA . PRO A 1 86 ? 24.870 -18.238 -9.152 1.00 67.75 86 PRO A CA 1
ATOM 583 C C . PRO A 1 86 ? 23.560 -17.488 -9.349 1.00 67.75 86 PRO A C 1
ATOM 585 O O . PRO A 1 86 ? 22.615 -18.022 -9.942 1.00 67.75 86 PRO A O 1
ATOM 588 N N . ALA A 1 87 ? 23.513 -16.244 -8.874 1.00 67.50 87 ALA A N 1
ATOM 589 C CA . ALA A 1 87 ? 22.472 -15.302 -9.248 1.00 67.50 87 ALA A CA 1
ATOM 590 C C . ALA A 1 87 ? 22.605 -15.036 -10.756 1.00 67.50 87 ALA A C 1
ATOM 592 O O . ALA A 1 87 ? 23.296 -14.123 -11.200 1.00 67.50 87 ALA A O 1
ATOM 593 N N . SER A 1 88 ? 22.023 -15.925 -11.559 1.00 52.81 88 SER A N 1
ATOM 594 C CA . SER A 1 88 ? 21.946 -15.797 -13.002 1.00 52.81 88 SER A CA 1
ATOM 595 C C . SER A 1 88 ? 21.173 -14.521 -13.304 1.00 52.81 88 SER A C 1
ATOM 597 O O . SER A 1 88 ? 19.969 -14.451 -13.070 1.00 52.81 88 SER A O 1
ATOM 599 N N . GLY A 1 89 ? 21.855 -13.522 -13.866 1.00 51.69 89 GLY A N 1
ATOM 600 C CA . GLY A 1 89 ? 21.207 -12.378 -14.511 1.00 51.69 89 GLY A CA 1
ATOM 601 C C . GLY A 1 89 ? 20.304 -12.782 -15.688 1.00 51.69 89 GLY A C 1
ATOM 602 O O . GLY A 1 89 ? 19.609 -11.937 -16.236 1.00 51.69 89 GLY A O 1
ATOM 603 N N . SER A 1 90 ? 20.265 -14.066 -16.063 1.00 44.56 90 SER A N 1
ATOM 604 C CA . SER A 1 90 ? 19.145 -14.649 -16.797 1.00 44.56 90 SER A CA 1
ATOM 605 C C . SER A 1 90 ? 18.113 -15.163 -15.792 1.00 44.56 90 SER A C 1
ATOM 607 O O . SER A 1 90 ? 18.186 -16.288 -15.285 1.00 44.56 90 SER A O 1
ATOM 609 N N . VAL A 1 91 ? 17.167 -14.273 -15.500 1.00 42.69 91 VAL A N 1
ATOM 610 C CA . VAL A 1 91 ? 15.850 -14.574 -14.946 1.00 42.69 91 VAL A CA 1
ATOM 611 C C . VAL A 1 91 ? 15.140 -15.513 -15.924 1.00 42.69 91 VAL A C 1
ATOM 613 O O . VAL A 1 91 ? 14.591 -15.088 -16.935 1.00 42.69 91 VAL A O 1
ATOM 616 N N . SER A 1 92 ? 15.148 -16.808 -15.620 1.00 42.69 92 SER A N 1
ATOM 617 C CA . SER A 1 92 ? 14.094 -17.718 -16.060 1.00 42.69 92 SER A CA 1
ATOM 618 C C . SER A 1 92 ? 12.966 -17.582 -15.046 1.00 42.69 92 SER A C 1
ATOM 620 O O . SER A 1 92 ? 13.030 -18.165 -13.969 1.00 42.69 92 SER A O 1
ATOM 622 N N . THR A 1 93 ? 12.001 -16.727 -15.378 1.00 52.75 93 THR A N 1
ATOM 623 C CA . THR A 1 93 ? 10.595 -16.728 -14.939 1.00 52.75 93 THR A CA 1
ATOM 624 C C . THR A 1 93 ? 10.240 -17.665 -13.776 1.00 52.75 93 THR A C 1
ATOM 626 O O . THR A 1 93 ? 9.658 -18.724 -13.995 1.00 52.75 93 THR A O 1
ATOM 629 N N . THR A 1 94 ? 10.551 -17.288 -12.537 1.00 52.22 94 THR A N 1
ATOM 630 C CA . THR A 1 94 ? 9.729 -17.584 -11.348 1.00 52.22 94 THR A CA 1
ATOM 631 C C . THR A 1 94 ? 10.300 -16.853 -10.129 1.00 52.22 94 THR A C 1
ATOM 633 O O . THR A 1 94 ? 11.402 -17.128 -9.677 1.00 52.22 94 THR A O 1
ATOM 636 N N . GLU A 1 95 ? 9.503 -15.898 -9.645 1.00 52.91 95 GLU A N 1
ATOM 637 C CA . GLU A 1 95 ? 9.426 -15.397 -8.263 1.00 52.91 95 GLU A CA 1
ATOM 638 C C . GLU A 1 95 ? 10.626 -14.627 -7.671 1.00 52.91 95 GLU A C 1
ATOM 640 O O . GLU A 1 95 ? 11.608 -15.186 -7.200 1.00 52.91 95 GLU A O 1
ATOM 645 N N . GLY A 1 96 ? 10.470 -13.296 -7.589 1.00 56.19 96 GLY A N 1
ATOM 646 C CA . GLY A 1 96 ? 11.077 -12.496 -6.513 1.00 56.19 96 GLY A CA 1
ATOM 647 C C . GLY A 1 96 ? 12.184 -11.503 -6.879 1.00 56.19 96 GLY A C 1
ATOM 648 O O . GLY A 1 96 ? 12.672 -10.813 -5.989 1.00 56.19 96 GLY A O 1
ATOM 649 N N . GLY A 1 97 ? 12.579 -11.372 -8.147 1.00 52.66 97 GLY A N 1
ATOM 650 C CA . GLY A 1 97 ? 13.538 -10.337 -8.559 1.00 52.66 97 GLY A CA 1
ATOM 651 C C . GLY A 1 97 ? 12.893 -8.950 -8.638 1.00 52.66 97 GLY A C 1
ATOM 652 O O . GLY A 1 97 ? 11.890 -8.783 -9.334 1.00 52.66 97 GLY A O 1
ATOM 653 N N . VAL A 1 98 ? 13.460 -7.949 -7.952 1.00 64.06 98 VAL A N 1
ATOM 654 C CA . VAL A 1 98 ? 13.087 -6.539 -8.158 1.00 64.06 98 VAL A CA 1
ATOM 655 C C . VAL A 1 98 ? 13.418 -6.143 -9.597 1.00 64.06 98 VAL A C 1
ATOM 657 O O . VAL A 1 98 ? 14.569 -6.191 -10.028 1.00 64.06 98 VAL A O 1
ATOM 660 N N . ASP A 1 99 ? 12.387 -5.816 -10.370 1.00 62.81 99 ASP A N 1
ATOM 661 C CA . ASP A 1 99 ? 12.549 -5.379 -11.751 1.00 62.81 99 ASP A CA 1
ATOM 662 C C . ASP A 1 99 ? 13.036 -3.925 -11.768 1.00 62.81 99 ASP A C 1
ATOM 664 O O . ASP A 1 99 ? 12.260 -3.002 -11.531 1.00 62.81 99 ASP A O 1
ATOM 668 N N . ASN A 1 100 ? 14.337 -3.736 -11.998 1.00 65.38 100 ASN A N 1
ATOM 669 C CA . ASN A 1 100 ? 14.981 -2.420 -12.072 1.00 65.38 100 ASN A CA 1
ATOM 670 C C . ASN A 1 100 ? 15.003 -1.852 -13.499 1.00 65.38 100 ASN A C 1
ATOM 672 O O . ASN A 1 100 ? 15.728 -0.889 -13.765 1.00 65.38 100 ASN A O 1
ATOM 676 N N . ARG A 1 101 ? 14.263 -2.447 -14.444 1.00 66.75 101 ARG A N 1
ATOM 677 C CA . ARG A 1 101 ? 14.116 -1.891 -15.792 1.00 66.75 101 ARG A CA 1
ATOM 678 C C . ARG A 1 101 ? 13.243 -0.643 -15.690 1.00 66.75 101 ARG A C 1
ATOM 680 O O . ARG A 1 101 ? 12.022 -0.693 -15.745 1.00 66.75 101 ARG A O 1
ATOM 687 N N . GLY A 1 102 ? 13.897 0.488 -15.454 1.00 56.47 102 GLY A N 1
ATOM 688 C CA . GLY A 1 102 ? 13.272 1.784 -15.201 1.00 56.47 102 GLY A CA 1
ATOM 689 C C . GLY A 1 102 ? 12.658 2.453 -16.430 1.00 56.47 102 GLY A C 1
ATOM 690 O O . GLY A 1 102 ? 12.615 3.678 -16.457 1.00 56.47 102 GLY A O 1
ATOM 691 N N . ASP A 1 103 ? 12.234 1.702 -17.450 1.00 62.41 103 ASP A N 1
ATOM 692 C CA . ASP A 1 103 ? 11.660 2.315 -18.650 1.00 62.41 103 ASP A CA 1
ATOM 693 C C . ASP A 1 103 ? 10.159 2.616 -18.502 1.00 62.41 103 ASP A C 1
ATOM 695 O O . ASP A 1 103 ? 9.679 3.506 -19.201 1.00 62.41 103 ASP A O 1
ATOM 699 N N . LEU A 1 104 ? 9.451 1.931 -17.575 1.00 63.25 104 LEU A N 1
ATOM 700 C CA . LEU A 1 104 ? 7.995 2.011 -17.319 1.00 63.25 104 LEU A CA 1
ATOM 701 C C . LEU A 1 104 ? 7.159 2.199 -18.600 1.00 63.25 104 LEU A C 1
ATOM 703 O O . LEU A 1 104 ? 6.073 2.789 -18.572 1.00 63.25 104 LEU A O 1
ATOM 707 N N . SER A 1 105 ? 7.676 1.738 -19.738 1.00 70.94 105 SER A N 1
ATOM 708 C CA . SER A 1 105 ? 7.160 2.135 -21.031 1.00 70.94 105 SER A CA 1
ATOM 709 C C . SER A 1 105 ? 5.961 1.242 -21.335 1.00 70.94 105 SER A C 1
ATOM 711 O O . SER A 1 105 ? 6.039 0.025 -21.151 1.00 70.94 105 SER A O 1
ATOM 713 N N . PRO A 1 106 ? 4.838 1.782 -21.848 1.00 69.56 106 PRO A N 1
ATOM 714 C CA . PRO A 1 106 ? 3.703 0.959 -22.276 1.00 69.56 106 PRO A CA 1
ATOM 715 C C . PRO A 1 106 ? 4.038 -0.018 -23.414 1.00 69.56 106 PRO A C 1
ATOM 717 O O . PRO A 1 106 ? 3.163 -0.735 -23.894 1.00 69.56 106 PRO A O 1
ATOM 720 N N . THR A 1 107 ? 5.279 -0.011 -23.895 1.00 78.06 107 THR A N 1
ATOM 721 C CA . THR A 1 107 ? 5.815 -0.871 -24.943 1.00 78.06 107 THR A CA 1
ATOM 722 C C . THR A 1 107 ? 6.569 -2.087 -24.411 1.00 78.06 107 THR A C 1
ATOM 724 O O . THR A 1 107 ? 6.710 -3.036 -25.174 1.00 78.06 107 THR A O 1
ATOM 727 N N . ASP A 1 108 ? 6.989 -2.115 -23.140 1.00 81.75 108 ASP A N 1
ATOM 728 C CA . ASP A 1 108 ? 7.685 -3.279 -22.575 1.00 81.75 108 ASP A CA 1
ATOM 729 C C . ASP A 1 108 ? 6.738 -4.479 -22.420 1.00 81.75 108 ASP A C 1
ATOM 731 O O . ASP A 1 108 ? 5.728 -4.433 -21.710 1.00 81.75 108 ASP A O 1
ATOM 735 N N . GLU A 1 109 ? 7.067 -5.585 -23.084 1.00 81.44 109 GLU A N 1
ATOM 736 C CA . GLU A 1 109 ? 6.262 -6.808 -23.062 1.00 81.44 109 GLU A CA 1
ATOM 737 C C . GLU A 1 109 ? 6.247 -7.468 -21.680 1.00 81.44 109 GLU A C 1
ATOM 739 O O . GLU A 1 109 ? 5.225 -8.016 -21.263 1.00 81.44 109 GLU A O 1
ATOM 744 N N . VAL A 1 110 ? 7.348 -7.383 -20.928 1.00 81.25 110 VAL A N 1
ATOM 745 C CA . VAL A 1 110 ? 7.415 -8.002 -19.598 1.00 81.25 110 VAL A CA 1
ATOM 746 C C . VAL A 1 110 ? 6.605 -7.198 -18.581 1.00 81.25 110 VAL A C 1
ATOM 748 O O . VAL A 1 110 ? 5.879 -7.784 -17.773 1.00 81.25 110 VAL A O 1
ATOM 751 N N . GLY A 1 111 ? 6.665 -5.864 -18.650 1.00 80.00 111 GLY A N 1
ATOM 752 C CA . GLY A 1 111 ? 5.779 -4.973 -17.904 1.00 80.00 111 GLY A CA 1
ATOM 753 C C . GLY A 1 111 ? 4.299 -5.251 -18.182 1.00 80.00 111 GLY A C 1
ATOM 754 O O . GLY A 1 111 ? 3.518 -5.369 -17.236 1.00 80.00 111 GLY A O 1
ATOM 755 N N . LYS A 1 112 ? 3.921 -5.457 -19.453 1.00 83.31 112 LYS A N 1
ATOM 756 C CA . LYS A 1 112 ? 2.553 -5.854 -19.839 1.00 83.31 112 LYS A CA 1
ATOM 757 C C . LYS A 1 112 ? 2.135 -7.187 -19.233 1.00 83.31 112 LYS A C 1
ATOM 759 O O . LYS A 1 112 ? 1.069 -7.263 -18.635 1.00 83.31 112 LYS A O 1
ATOM 764 N N . ALA A 1 113 ? 2.975 -8.217 -19.331 1.00 86.31 113 ALA A N 1
ATOM 765 C CA . ALA A 1 113 ? 2.667 -9.530 -18.766 1.00 86.31 113 ALA A CA 1
ATOM 766 C C . ALA A 1 113 ? 2.478 -9.471 -17.238 1.00 86.31 113 ALA A C 1
ATOM 768 O O . ALA A 1 113 ? 1.576 -10.100 -16.685 1.00 86.31 113 ALA A O 1
ATOM 769 N N . LYS A 1 114 ? 3.299 -8.674 -16.541 1.00 85.00 114 LYS A N 1
ATOM 770 C CA . LYS A 1 114 ? 3.145 -8.436 -15.099 1.00 85.00 114 LYS A CA 1
ATOM 771 C C . LYS A 1 114 ? 1.860 -7.670 -14.781 1.00 85.00 114 LYS A C 1
ATOM 773 O O . LYS A 1 114 ? 1.191 -8.003 -13.804 1.00 85.00 114 LYS A O 1
ATOM 778 N N . PHE A 1 115 ? 1.539 -6.645 -15.569 1.00 85.69 115 PHE A N 1
ATOM 779 C CA . PHE A 1 115 ? 0.309 -5.875 -15.417 1.00 85.69 115 PHE A CA 1
ATOM 780 C C . PHE A 1 115 ? -0.924 -6.764 -15.582 1.00 85.69 115 PHE A C 1
ATOM 782 O O . PHE A 1 115 ? -1.776 -6.747 -14.700 1.00 85.69 115 PHE A O 1
ATOM 789 N N . GLU A 1 116 ? -0.979 -7.576 -16.640 1.00 90.06 116 GLU A N 1
ATOM 790 C CA . GLU A 1 116 ? -2.097 -8.487 -16.906 1.00 90.06 116 GLU A CA 1
ATOM 791 C C . GLU A 1 116 ? -2.324 -9.433 -15.722 1.00 90.06 116 GLU A C 1
ATOM 793 O O . GLU A 1 116 ? -3.412 -9.477 -15.155 1.00 90.06 116 GLU A O 1
ATOM 798 N N . LYS A 1 117 ? -1.251 -10.067 -15.228 1.00 91.56 117 LYS A N 1
ATOM 799 C CA . LYS A 1 117 ? -1.308 -10.932 -14.041 1.00 91.56 117 LYS A CA 1
ATOM 800 C C . LYS A 1 117 ? -1.867 -10.214 -12.803 1.00 91.56 117 LYS A C 1
ATOM 802 O O . LYS A 1 117 ? -2.627 -10.795 -12.030 1.00 91.56 117 LYS A O 1
ATOM 807 N N . LEU A 1 118 ? -1.469 -8.961 -12.567 1.00 90.38 118 LEU A N 1
ATOM 808 C CA . LEU A 1 118 ? -1.981 -8.176 -11.437 1.00 90.38 118 LEU A CA 1
ATOM 809 C C . LEU A 1 118 ? -3.441 -7.767 -11.646 1.00 90.38 118 LEU A C 1
ATOM 811 O O . LEU A 1 118 ? -4.210 -7.744 -10.684 1.00 90.38 118 LEU A O 1
ATOM 815 N N . PHE A 1 119 ? -3.820 -7.466 -12.884 1.00 91.56 119 PHE A N 1
ATOM 816 C CA . PHE A 1 119 ? -5.174 -7.080 -13.247 1.00 91.56 119 PHE A CA 1
ATOM 817 C C . PHE A 1 119 ? -6.161 -8.235 -13.060 1.00 91.56 119 PHE A C 1
ATOM 819 O O . PHE A 1 119 ? -7.227 -8.024 -12.488 1.00 91.56 119 PHE A O 1
ATOM 826 N N . GLU A 1 120 ? -5.776 -9.458 -13.429 1.00 93.69 120 GLU A N 1
ATOM 827 C CA . GLU A 1 120 ? -6.547 -10.679 -13.159 1.00 93.69 120 GLU A CA 1
ATOM 828 C C . GLU A 1 120 ? -6.793 -10.890 -11.656 1.00 93.69 120 GLU A C 1
ATOM 830 O O . GLU A 1 120 ? -7.873 -11.305 -11.246 1.00 93.69 120 GLU A O 1
ATOM 835 N N . SER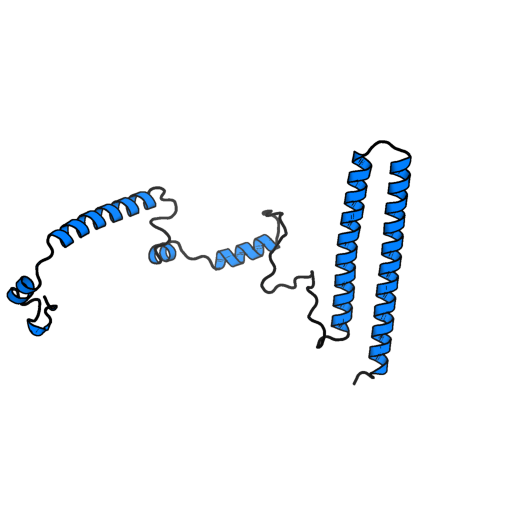 A 1 121 ? -5.807 -10.560 -10.815 1.00 92.75 121 SER A N 1
ATOM 836 C CA . SER A 1 121 ? -5.903 -10.691 -9.351 1.00 92.75 121 SER A CA 1
ATOM 837 C C . SER A 1 121 ? -6.637 -9.536 -8.647 1.00 92.75 121 SER A C 1
ATOM 839 O O . SER A 1 121 ? -6.695 -9.480 -7.414 1.00 92.75 121 SER A O 1
ATOM 841 N N . ARG A 1 122 ? -7.164 -8.566 -9.402 1.00 94.06 122 ARG A N 1
ATOM 842 C CA . ARG A 1 122 ? -7.817 -7.377 -8.850 1.00 94.06 122 ARG A CA 1
ATOM 843 C C . ARG A 1 122 ? -9.181 -7.731 -8.247 1.00 94.06 122 ARG A C 1
ATOM 845 O O . ARG A 1 122 ? -10.005 -8.379 -8.876 1.00 94.06 122 ARG A O 1
ATOM 852 N N . HIS A 1 123 ? -9.460 -7.188 -7.064 1.00 95.06 123 HIS A N 1
ATOM 853 C CA . HIS A 1 123 ? -10.783 -7.272 -6.440 1.00 95.06 123 HIS A CA 1
ATOM 854 C C . HIS A 1 123 ? -11.803 -6.346 -7.114 1.00 95.06 123 HIS A C 1
ATOM 856 O O . HIS A 1 123 ? -11.472 -5.254 -7.596 1.00 95.06 123 HIS A O 1
ATOM 862 N N . THR A 1 124 ? -13.067 -6.755 -7.087 1.00 94.69 124 THR A N 1
ATOM 863 C CA . THR A 1 124 ? -14.185 -5.954 -7.591 1.00 94.69 124 THR A CA 1
ATOM 864 C C . THR A 1 124 ? -14.466 -4.753 -6.680 1.00 94.69 124 THR A C 1
ATOM 866 O O . THR A 1 124 ? -14.090 -4.723 -5.508 1.00 94.69 124 THR A O 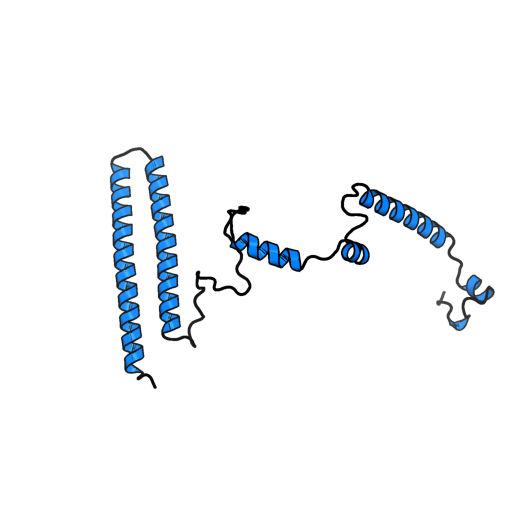1
ATOM 869 N N . ALA A 1 125 ? -15.136 -3.725 -7.211 1.00 93.50 125 ALA A N 1
ATOM 870 C CA . ALA A 1 125 ? -15.464 -2.530 -6.429 1.00 93.50 125 ALA A CA 1
ATOM 871 C C . ALA A 1 125 ? -16.350 -2.846 -5.209 1.00 93.50 125 ALA A C 1
ATOM 873 O O . ALA A 1 125 ? -16.128 -2.273 -4.146 1.00 93.50 125 ALA A O 1
ATOM 874 N N . ASN A 1 126 ? -17.293 -3.782 -5.353 1.00 93.81 126 ASN A N 1
ATOM 875 C CA . ASN A 1 126 ? -18.196 -4.194 -4.277 1.00 93.81 126 ASN A CA 1
ATOM 876 C C . ASN A 1 126 ? -17.424 -4.886 -3.147 1.00 93.81 126 ASN A C 1
ATOM 878 O O . ASN A 1 126 ? -17.545 -4.491 -1.996 1.00 93.81 126 ASN A O 1
ATOM 882 N N . GLU A 1 127 ? -16.521 -5.815 -3.474 1.00 95.69 127 GLU A N 1
ATOM 883 C CA . GLU A 1 127 ? -15.678 -6.469 -2.462 1.00 95.69 127 GLU A CA 1
ATOM 884 C C . GLU A 1 127 ? -14.810 -5.466 -1.691 1.00 95.69 127 GLU A C 1
ATOM 886 O O . GLU A 1 127 ? -14.536 -5.647 -0.505 1.00 95.69 127 GLU A O 1
ATOM 891 N N . LEU A 1 128 ? -14.353 -4.395 -2.348 1.00 94.81 128 LEU A N 1
ATOM 892 C CA . LEU A 1 128 ? -13.606 -3.330 -1.679 1.00 94.81 128 LEU A CA 1
ATOM 893 C C . LEU A 1 128 ? -14.494 -2.475 -0.763 1.00 94.81 128 LEU A C 1
ATOM 895 O O . LEU A 1 128 ? -13.988 -1.964 0.239 1.00 94.81 128 LEU A O 1
ATOM 899 N N . GLN A 1 129 ? -15.782 -2.317 -1.078 1.00 92.69 129 GLN A N 1
ATOM 900 C CA . GLN A 1 129 ? -16.758 -1.663 -0.200 1.00 92.69 129 GLN A CA 1
ATOM 901 C C . GLN A 1 129 ? -17.074 -2.535 1.013 1.00 92.69 129 GLN A C 1
ATOM 903 O O . GLN A 1 129 ? -17.012 -2.043 2.138 1.00 92.69 129 GLN A O 1
ATOM 908 N N . ASP A 1 130 ? -17.293 -3.833 0.802 1.00 94.44 130 ASP A N 1
ATOM 909 C CA . ASP A 1 130 ? -17.560 -4.799 1.872 1.00 94.44 130 ASP A CA 1
ATOM 910 C C . ASP A 1 130 ? -16.377 -4.901 2.845 1.00 94.44 130 ASP A C 1
ATOM 912 O O . ASP A 1 130 ? -16.550 -4.970 4.061 1.00 94.44 130 ASP A O 1
ATOM 916 N N . LYS A 1 131 ? -15.145 -4.818 2.325 1.00 96.00 131 LYS A N 1
ATOM 917 C CA . LYS A 1 131 ? -13.915 -4.739 3.134 1.00 96.00 131 LYS A CA 1
ATOM 918 C C . LYS A 1 131 ? -13.698 -3.368 3.793 1.00 96.00 131 LYS A C 1
ATOM 920 O O . LYS A 1 131 ? -12.693 -3.171 4.473 1.00 96.00 131 LYS A O 1
ATOM 925 N N . GLY A 1 132 ? -14.584 -2.396 3.571 1.00 91.56 132 GLY A N 1
ATOM 926 C CA . GLY A 1 132 ? -14.499 -1.045 4.128 1.00 91.56 132 GLY A CA 1
ATOM 927 C C . GLY A 1 132 ? -13.369 -0.180 3.557 1.00 91.56 132 GLY A C 1
ATOM 928 O O . GLY A 1 132 ? -13.090 0.892 4.109 1.00 91.56 132 GLY A O 1
ATOM 929 N N . ILE A 1 133 ? -12.724 -0.620 2.472 1.00 93.56 133 ILE A N 1
ATOM 930 C CA . ILE A 1 133 ? -11.625 0.083 1.795 1.00 93.56 133 ILE A CA 1
ATOM 931 C C . ILE A 1 133 ? -12.190 1.209 0.927 1.00 93.56 133 ILE A C 1
ATOM 933 O O . ILE A 1 133 ? -11.733 2.348 1.008 1.00 93.56 133 ILE A O 1
ATOM 937 N N . LEU A 1 134 ? -13.205 0.906 0.115 1.00 93.81 134 LEU A N 1
ATOM 938 C CA . LEU A 1 134 ? -13.872 1.882 -0.740 1.00 93.81 134 LEU A CA 1
ATOM 939 C C . LEU A 1 134 ? -15.116 2.435 -0.025 1.00 93.81 134 LEU A C 1
ATOM 941 O O . LEU A 1 134 ? -15.987 1.676 0.378 1.00 93.81 134 LEU A O 1
ATOM 945 N N . LYS A 1 135 ? -15.208 3.760 0.145 1.00 92.69 135 LYS A N 1
ATOM 946 C CA . LYS A 1 135 ? -16.295 4.407 0.915 1.00 92.69 135 LYS A CA 1
ATOM 947 C C . LYS A 1 135 ? -17.582 4.675 0.126 1.00 92.69 135 LYS A C 1
ATOM 949 O O . LYS A 1 135 ? -18.585 5.045 0.719 1.00 92.69 135 LYS A O 1
ATOM 954 N N . GLY A 1 136 ? -17.562 4.536 -1.196 1.00 90.75 136 GLY A N 1
ATOM 955 C CA . GLY A 1 136 ? -18.701 4.840 -2.064 1.00 90.75 136 GLY A CA 1
ATOM 956 C C . GLY A 1 136 ? -18.505 4.276 -3.465 1.00 90.75 136 GLY A C 1
ATOM 957 O O . GLY A 1 136 ? -17.619 3.450 -3.685 1.00 90.75 136 GLY A O 1
ATOM 958 N N . ALA A 1 137 ? -19.326 4.693 -4.425 1.00 91.06 137 ALA A N 1
ATOM 959 C CA . ALA A 1 137 ? -19.173 4.239 -5.805 1.00 91.06 137 ALA A CA 1
ATOM 960 C C . ALA A 1 137 ? -17.816 4.689 -6.400 1.00 91.06 137 ALA A C 1
ATOM 962 O O . ALA A 1 137 ? -17.305 5.755 -6.041 1.00 91.06 137 ALA A O 1
ATOM 963 N N . PRO A 1 138 ? -17.212 3.918 -7.322 1.00 89.50 138 PRO A N 1
ATOM 964 C CA . PRO A 1 138 ? -16.006 4.352 -8.022 1.00 89.50 138 PRO A CA 1
ATOM 965 C C . PRO A 1 138 ? -16.229 5.697 -8.731 1.00 89.50 138 PRO A C 1
ATOM 967 O O . PRO A 1 138 ? -17.194 5.855 -9.473 1.00 89.50 138 PRO A O 1
ATOM 970 N N . GLY A 1 139 ? -15.334 6.663 -8.510 1.00 88.81 139 GLY A N 1
ATOM 971 C CA . GLY A 1 139 ? -15.431 8.007 -9.098 1.00 88.81 139 GLY A CA 1
ATOM 972 C C . GLY A 1 139 ? -16.243 9.018 -8.281 1.00 88.81 139 GLY A C 1
ATOM 973 O O . GLY A 1 139 ? -16.297 10.190 -8.645 1.00 88.81 139 GLY A O 1
ATOM 974 N N . ASP A 1 140 ? -16.825 8.607 -7.156 1.00 92.56 140 ASP A N 1
ATOM 975 C CA . ASP A 1 140 ? -17.539 9.501 -6.251 1.00 92.56 140 ASP A CA 1
ATOM 976 C C . ASP A 1 140 ? -16.570 10.300 -5.361 1.00 92.56 140 ASP A C 1
ATOM 978 O O . ASP A 1 140 ? -16.082 9.826 -4.332 1.00 92.56 140 ASP A O 1
ATOM 982 N N . SER A 1 141 ? -16.296 11.545 -5.752 1.00 93.00 141 SER A N 1
ATOM 983 C CA . SER A 1 141 ? -15.360 12.435 -5.052 1.00 93.00 141 SER A CA 1
ATOM 984 C C . SER A 1 141 ? -15.834 12.872 -3.660 1.00 93.00 141 SER A C 1
ATOM 986 O O . SER A 1 141 ? -15.021 13.331 -2.855 1.00 93.00 141 SER A O 1
ATOM 988 N N . LEU A 1 142 ? -17.128 12.728 -3.351 1.00 94.19 142 LEU A N 1
ATOM 989 C CA . LEU A 1 142 ? -17.716 13.175 -2.087 1.00 94.19 142 LEU A CA 1
ATOM 990 C C . LEU A 1 142 ? -17.937 12.035 -1.082 1.00 94.19 142 LEU A C 1
ATOM 992 O O . LEU A 1 142 ? -18.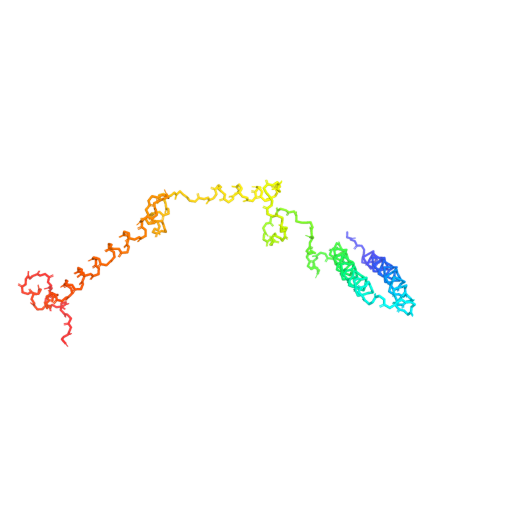308 12.305 0.061 1.00 94.19 142 LEU A O 1
ATOM 996 N N . ALA A 1 143 ? -17.670 10.784 -1.471 1.00 93.44 143 ALA A N 1
ATOM 997 C CA . ALA A 1 143 ? -17.847 9.606 -0.621 1.00 93.44 143 ALA A CA 1
ATOM 998 C C . ALA A 1 143 ? -17.112 9.721 0.723 1.00 93.44 143 ALA A C 1
ATOM 1000 O O . ALA A 1 143 ? -17.686 9.423 1.768 1.00 93.44 143 ALA A O 1
ATOM 1001 N N . GLY A 1 144 ? -15.868 10.216 0.711 1.00 92.56 144 GLY A N 1
ATOM 1002 C CA . GLY A 1 144 ? -15.089 10.420 1.937 1.00 92.56 144 GLY A CA 1
ATOM 1003 C C . GLY A 1 144 ? -15.753 11.410 2.895 1.00 92.56 144 GLY A C 1
ATOM 1004 O O . GLY A 1 144 ? -15.962 11.095 4.060 1.00 92.56 144 GLY A O 1
ATOM 1005 N N . LYS A 1 145 ? -16.192 12.568 2.382 1.00 95.69 145 LYS A N 1
ATOM 1006 C CA . LYS A 1 145 ? -16.837 13.602 3.207 1.00 95.69 145 LYS A CA 1
ATOM 1007 C C . LYS A 1 145 ? -18.174 13.142 3.790 1.00 95.69 145 LYS A C 1
ATOM 1009 O O . LYS A 1 145 ? -18.507 13.524 4.906 1.00 95.69 145 LYS A O 1
ATOM 1014 N N . ARG A 1 146 ? -18.941 12.333 3.048 1.00 95.06 146 ARG A N 1
ATOM 1015 C CA . ARG A 1 146 ? -20.172 11.714 3.567 1.00 95.06 146 ARG A CA 1
ATOM 1016 C C . ARG A 1 146 ? -19.880 10.755 4.715 1.00 95.06 146 ARG A C 1
ATOM 1018 O O . ARG A 1 146 ? -20.503 10.885 5.760 1.00 95.06 146 ARG A O 1
ATOM 1025 N N . ALA A 1 147 ? -18.894 9.873 4.552 1.00 94.50 147 ALA A N 1
ATOM 1026 C CA . ALA A 1 147 ? -18.492 8.948 5.609 1.00 94.50 147 ALA A CA 1
ATOM 1027 C C . ALA A 1 147 ? -17.995 9.686 6.868 1.00 94.50 147 ALA A C 1
ATOM 1029 O O . ALA A 1 147 ? -18.297 9.276 7.989 1.00 94.50 147 ALA A O 1
ATOM 1030 N N . ASP A 1 148 ? -17.275 10.798 6.699 1.00 95.50 148 ASP A N 1
ATOM 1031 C CA . ASP A 1 148 ? -16.828 11.634 7.818 1.00 95.50 148 ASP A CA 1
ATOM 1032 C C . ASP A 1 148 ? -18.005 12.292 8.554 1.00 95.50 148 ASP A C 1
ATOM 1034 O O . ASP A 1 148 ? -18.023 12.327 9.787 1.00 95.50 148 ASP A O 1
ATOM 1038 N N . LEU A 1 149 ? -19.009 12.771 7.814 1.00 96.94 149 LEU A N 1
ATOM 1039 C CA . LEU A 1 149 ? -20.229 13.337 8.390 1.00 96.94 149 LEU A CA 1
ATOM 1040 C C . LEU A 1 149 ? -21.036 12.281 9.153 1.00 96.94 149 LEU A C 1
ATOM 1042 O O . LEU A 1 149 ? -21.413 12.519 10.297 1.00 96.94 149 LEU A O 1
ATOM 1046 N N . GLU A 1 150 ? -21.264 11.111 8.556 1.00 96.19 150 GLU A N 1
ATOM 1047 C CA . GLU A 1 150 ? -21.961 9.992 9.204 1.00 96.19 150 GLU A CA 1
ATOM 1048 C C . GLU A 1 150 ? -21.254 9.576 10.498 1.00 96.19 150 GLU A C 1
ATOM 1050 O O . GLU A 1 150 ? -21.890 9.395 11.536 1.00 96.19 150 GLU A O 1
ATOM 1055 N N . LYS A 1 151 ? -19.917 9.515 10.478 1.00 96.94 151 LYS A N 1
ATOM 1056 C CA . LYS A 1 151 ? -19.116 9.238 11.672 1.00 96.94 151 LYS A CA 1
ATOM 1057 C C . LYS A 1 151 ? -19.305 10.301 12.756 1.00 96.94 151 LYS A C 1
ATOM 1059 O O . LYS A 1 151 ? -19.417 9.943 13.927 1.00 96.94 151 LYS A O 1
ATOM 1064 N N . ALA A 1 152 ? -19.327 11.583 12.393 1.00 98.12 152 ALA A N 1
ATOM 1065 C CA . ALA A 1 152 ? -19.567 12.666 13.345 1.00 98.12 152 ALA A CA 1
ATOM 1066 C C . ALA A 1 152 ? -20.979 12.579 13.946 1.00 98.12 152 ALA A C 1
ATOM 1068 O O . ALA A 1 152 ? -21.131 12.650 15.161 1.00 98.12 152 ALA A O 1
ATOM 1069 N N . MET A 1 153 ? -21.994 12.309 13.122 1.00 98.19 153 MET A N 1
ATOM 1070 C CA . MET A 1 153 ? -23.369 12.115 13.588 1.00 98.19 153 MET A CA 1
ATOM 1071 C C . MET A 1 153 ? -23.491 10.927 14.550 1.00 98.19 153 MET A C 1
ATOM 1073 O O . MET A 1 153 ? -24.128 11.044 15.595 1.00 98.19 153 MET A O 1
ATOM 1077 N N . HIS A 1 154 ? -22.857 9.793 14.235 1.00 98.00 154 HIS A N 1
ATOM 1078 C CA . HIS A 1 154 ? -22.827 8.630 15.126 1.00 98.00 154 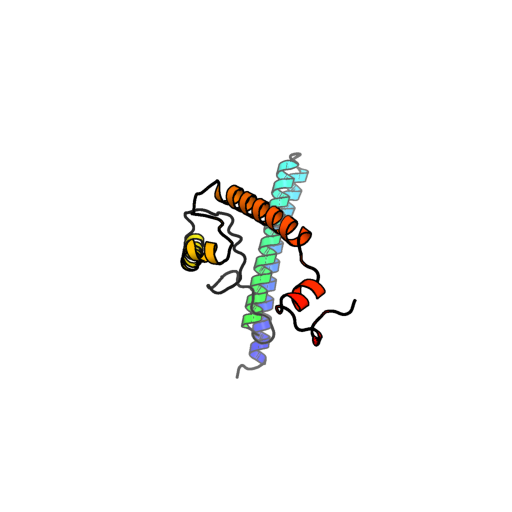HIS A CA 1
ATOM 1079 C C . HIS A 1 154 ? -22.088 8.925 16.429 1.00 98.00 154 HIS A C 1
ATOM 1081 O O . HIS A 1 154 ? -22.516 8.471 17.487 1.00 98.00 154 HIS A O 1
ATOM 1087 N N . LYS A 1 155 ? -21.003 9.704 16.372 1.00 98.31 155 LYS A N 1
ATOM 1088 C CA . LYS A 1 155 ? -20.287 10.148 17.567 1.00 98.31 155 LYS A CA 1
ATOM 1089 C C . LYS A 1 155 ? -21.189 10.992 18.468 1.00 98.31 155 LYS A C 1
ATOM 1091 O O . LYS A 1 155 ? -21.292 10.692 19.651 1.00 98.31 155 LYS A O 1
ATOM 1096 N N . ASP A 1 156 ? -21.870 11.988 17.912 1.00 97.88 156 ASP A N 1
ATOM 1097 C CA . ASP A 1 156 ? -22.767 12.854 18.679 1.00 97.88 156 ASP A CA 1
ATOM 1098 C C . ASP A 1 156 ? -23.938 12.069 19.284 1.00 97.88 156 ASP A C 1
ATOM 1100 O O . ASP A 1 156 ? -24.370 12.349 20.404 1.00 97.88 156 ASP A O 1
ATOM 1104 N N . GLN A 1 157 ? -24.463 11.082 18.551 1.00 97.94 157 GLN A N 1
ATOM 1105 C CA . GLN A 1 157 ? -25.515 10.201 19.051 1.00 97.94 157 GLN A CA 1
ATOM 1106 C C . GLN A 1 157 ? -25.014 9.333 20.209 1.00 97.94 157 GLN A C 1
ATOM 1108 O O . GLN A 1 157 ? -25.659 9.276 21.254 1.00 97.94 157 GLN A O 1
ATOM 1113 N N . LEU A 1 158 ? -23.843 8.714 20.052 1.00 98.00 158 LEU A N 1
ATOM 1114 C CA . LEU A 1 158 ? -23.228 7.898 21.093 1.00 98.00 158 LEU A CA 1
ATOM 1115 C C . LEU A 1 158 ? -22.938 8.722 22.354 1.00 98.00 158 LEU A C 1
ATOM 1117 O O . LEU A 1 158 ? -23.232 8.272 23.457 1.00 98.00 158 LEU A O 1
ATOM 1121 N N . ASP A 1 159 ? -22.423 9.943 22.202 1.00 97.56 159 ASP A N 1
ATOM 1122 C CA . ASP A 1 159 ? -22.125 10.831 23.329 1.00 97.56 159 ASP A CA 1
ATOM 1123 C C . ASP A 1 159 ? -23.409 11.172 24.123 1.00 97.56 159 ASP A C 1
ATOM 1125 O O . ASP A 1 159 ? -23.395 11.191 25.358 1.00 97.56 159 ASP A O 1
ATOM 1129 N N . LYS A 1 160 ? -24.552 11.354 23.441 1.00 97.44 160 LYS A N 1
ATOM 1130 C CA . LYS A 1 160 ? -25.864 11.555 24.091 1.00 97.44 160 LYS A CA 1
ATOM 1131 C C . LYS A 1 160 ? -26.360 10.303 24.812 1.00 97.44 160 LYS A C 1
ATOM 1133 O O . LYS A 1 160 ? -26.823 10.403 25.947 1.00 97.44 160 LYS A O 1
ATOM 1138 N N . GLU A 1 161 ? -26.277 9.141 24.169 1.00 97.00 161 GLU A N 1
ATOM 1139 C CA . GLU A 1 161 ? -26.738 7.871 24.746 1.00 97.00 161 GLU A CA 1
ATOM 1140 C C . GLU A 1 161 ? -25.900 7.455 25.958 1.00 97.00 161 GLU A C 1
ATOM 1142 O O . GLU A 1 161 ? -26.446 6.989 26.957 1.00 97.00 161 GLU A O 1
ATOM 1147 N N . ILE A 1 162 ? -24.586 7.692 25.918 1.00 96.50 162 ILE A N 1
ATOM 1148 C CA . ILE A 1 162 ? -23.695 7.463 27.059 1.00 96.50 162 ILE A CA 1
ATOM 1149 C C . ILE A 1 162 ? -24.047 8.401 28.217 1.00 96.50 162 ILE A C 1
ATOM 1151 O O . ILE A 1 162 ? -24.096 7.955 29.362 1.00 96.50 162 ILE A O 1
ATOM 1155 N N . ALA A 1 163 ? -24.327 9.679 27.946 1.00 95.19 163 ALA A N 1
ATOM 1156 C CA . ALA A 1 163 ? -24.723 10.626 28.988 1.00 95.19 163 ALA A CA 1
ATOM 1157 C C . ALA A 1 163 ? -26.052 10.244 29.666 1.00 95.19 163 ALA A C 1
ATOM 1159 O O . ALA A 1 163 ? -26.241 10.515 30.849 1.00 95.19 163 ALA A O 1
ATOM 1160 N N . GLN A 1 164 ? -26.962 9.601 28.930 1.00 95.44 164 GLN A N 1
ATOM 1161 C CA . GLN A 1 164 ? -28.259 9.125 29.427 1.00 95.44 164 GLN A CA 1
ATOM 1162 C C . GLN A 1 164 ? -28.236 7.659 29.879 1.00 95.44 164 GLN A C 1
ATOM 1164 O O . GLN A 1 164 ? -29.295 7.061 30.085 1.00 95.44 164 GLN A O 1
ATOM 1169 N N . ARG A 1 165 ? -27.050 7.058 30.026 1.00 95.12 165 ARG A N 1
ATOM 1170 C CA . ARG A 1 165 ? -26.907 5.644 30.375 1.00 95.12 165 ARG A CA 1
ATOM 1171 C C . ARG A 1 165 ? -27.566 5.352 31.738 1.00 95.12 165 ARG A C 1
ATOM 1173 O O . ARG A 1 165 ? -27.123 5.914 32.741 1.00 95.12 165 ARG A O 1
ATOM 1180 N N . PRO A 1 166 ? -28.580 4.464 31.803 1.00 92.12 166 PRO A N 1
ATOM 1181 C CA . PRO A 1 166 ? -29.230 4.096 33.058 1.00 92.12 166 PRO A CA 1
ATOM 1182 C C . PRO A 1 166 ? -28.259 3.404 34.011 1.00 92.12 166 PRO A C 1
ATOM 1184 O O . PRO A 1 166 ? -27.392 2.638 33.577 1.00 92.12 166 PRO A O 1
ATOM 1187 N N . GLN A 1 167 ? -28.442 3.636 35.308 1.00 90.56 167 GLN A N 1
ATOM 1188 C CA . GLN A 1 167 ? -27.662 2.941 36.325 1.00 90.56 167 GLN A CA 1
ATOM 1189 C C . GLN A 1 167 ? -28.071 1.459 36.416 1.00 90.56 167 GLN A C 1
ATOM 1191 O O . GLN A 1 167 ? -29.227 1.122 36.125 1.00 90.56 167 GLN A O 1
ATOM 1196 N N . PRO A 1 168 ? -27.159 0.555 36.817 1.00 89.12 168 PRO A N 1
ATOM 1197 C CA . PRO A 1 168 ? -27.441 -0.878 36.907 1.00 89.12 168 PRO A CA 1
ATOM 1198 C C . PRO A 1 168 ? -28.675 -1.206 37.759 1.00 89.12 168 PRO A C 1
ATOM 1200 O O . PRO A 1 168 ? -29.473 -2.065 37.389 1.00 89.12 168 PRO A O 1
ATOM 1203 N N . GLU A 1 169 ? -28.905 -0.478 38.851 1.00 87.88 169 GLU A N 1
ATOM 1204 C CA . GLU A 1 169 ? -30.035 -0.699 39.760 1.00 87.88 169 GLU A CA 1
ATOM 1205 C C . GLU A 1 169 ? -31.377 -0.391 39.086 1.00 87.88 169 GLU A C 1
ATOM 1207 O O . GLU A 1 169 ? -32.391 -1.037 39.364 1.00 87.88 169 GLU A O 1
ATOM 1212 N N . GLU A 1 170 ? -31.406 0.588 38.179 1.00 88.88 170 GLU A N 1
ATOM 1213 C CA . GLU A 1 170 ? -32.595 0.892 37.382 1.00 88.88 170 GLU A CA 1
ATOM 1214 C C . GLU A 1 170 ? -32.901 -0.221 36.379 1.00 88.88 170 GLU A C 1
ATOM 1216 O O . GLU A 1 170 ? -34.071 -0.497 36.107 1.00 88.88 170 GLU A O 1
ATOM 1221 N N . LEU A 1 171 ? -31.868 -0.881 35.848 1.00 91.00 171 LEU A N 1
ATOM 1222 C CA . LEU A 1 171 ? -32.022 -2.024 34.949 1.00 91.00 171 LEU A CA 1
ATOM 1223 C C . LEU A 1 171 ? -32.537 -3.262 35.693 1.00 91.00 171 LEU A C 1
ATOM 1225 O O . LEU A 1 171 ? -33.387 -3.970 35.150 1.00 91.00 171 LEU A O 1
ATOM 1229 N N . VAL A 1 172 ? -32.110 -3.476 36.944 1.00 90.44 172 VAL A N 1
ATOM 1230 C CA . VAL A 1 172 ? -32.648 -4.537 37.817 1.00 90.44 172 VAL A CA 1
ATOM 1231 C C . VAL A 1 172 ? -34.123 -4.289 38.130 1.00 90.44 172 VAL A C 1
ATOM 1233 O O . VAL A 1 172 ? -34.950 -5.186 37.979 1.00 90.44 172 VAL A O 1
ATOM 1236 N N . LYS A 1 173 ? -34.497 -3.049 38.475 1.00 90.25 173 LYS A N 1
ATOM 1237 C CA . LYS A 1 173 ? -35.907 -2.674 38.712 1.00 90.25 173 LYS A CA 1
ATOM 1238 C C . LYS A 1 173 ? -36.793 -2.879 37.483 1.00 90.25 173 LYS A C 1
ATOM 1240 O O . LYS A 1 173 ? -37.964 -3.215 37.627 1.00 90.25 173 LYS A O 1
ATOM 1245 N N . LYS A 1 174 ? -36.245 -2.670 36.284 1.00 91.44 174 LYS A N 1
ATOM 1246 C CA . LYS A 1 174 ? -36.938 -2.897 35.006 1.00 91.44 174 LYS A CA 1
ATOM 1247 C C . LYS A 1 174 ? -36.954 -4.373 34.579 1.00 91.44 174 LYS A C 1
ATOM 1249 O O . LYS A 1 174 ? -37.554 -4.677 33.554 1.00 91.44 174 LYS A O 1
ATOM 1254 N N . GLY A 1 175 ? -36.313 -5.273 35.331 1.00 89.94 175 GLY A N 1
ATOM 1255 C CA . GLY A 1 175 ? -36.224 -6.702 35.014 1.00 89.94 175 GLY A CA 1
ATOM 1256 C C . GLY A 1 175 ? -35.326 -7.027 33.816 1.00 89.94 175 GLY A C 1
ATOM 1257 O O . GLY A 1 175 ? -35.449 -8.105 33.245 1.00 89.94 175 GLY A O 1
ATOM 1258 N N . ILE A 1 176 ? -34.457 -6.095 33.409 1.00 90.94 176 ILE A N 1
ATOM 1259 C CA . ILE A 1 176 ? -33.515 -6.272 32.291 1.00 90.94 176 ILE A CA 1
ATOM 1260 C C . ILE A 1 176 ? -32.216 -6.924 32.782 1.00 90.94 176 ILE A C 1
ATOM 1262 O O . ILE A 1 176 ? -31.614 -7.710 32.056 1.00 90.94 176 ILE A O 1
ATOM 1266 N N . LEU A 1 177 ? -31.783 -6.589 34.002 1.00 89.12 177 LEU A N 1
ATOM 1267 C CA . LEU A 1 177 ? -30.568 -7.111 34.629 1.00 89.12 177 LEU A CA 1
ATOM 1268 C C . LEU A 1 177 ? -30.931 -7.960 35.853 1.00 89.12 177 LEU A C 1
ATOM 1270 O O . LEU A 1 177 ? -31.774 -7.557 36.654 1.00 89.12 177 LEU A O 1
ATOM 1274 N N . ASN A 1 178 ? -30.290 -9.116 36.021 1.00 88.12 178 ASN A N 1
ATOM 1275 C CA . ASN A 1 178 ? -30.471 -9.925 37.223 1.00 88.12 178 ASN A CA 1
ATOM 1276 C C . ASN A 1 178 ? -29.711 -9.303 38.407 1.00 88.12 178 ASN A C 1
ATOM 1278 O O . ASN A 1 178 ? -28.611 -8.782 38.219 1.00 88.12 178 ASN A O 1
ATOM 1282 N N . PRO A 1 179 ? -30.245 -9.380 39.637 1.00 80.31 179 PRO A N 1
ATOM 1283 C CA . PRO A 1 179 ? -29.609 -8.774 40.808 1.00 80.31 179 PRO A CA 1
ATOM 1284 C C . PRO A 1 179 ? -28.238 -9.386 41.147 1.00 80.31 179 PRO A C 1
ATOM 1286 O O . PRO A 1 179 ? -27.388 -8.676 41.670 1.00 80.31 179 PRO A O 1
ATOM 1289 N N . ASP A 1 180 ? -28.010 -10.660 40.814 1.00 80.19 180 ASP A N 1
ATOM 1290 C CA . ASP A 1 180 ? -26.737 -11.372 41.039 1.00 80.19 180 ASP A CA 1
ATOM 1291 C C . ASP A 1 180 ? -25.658 -11.045 39.985 1.00 80.19 180 ASP A C 1
ATOM 1293 O O . ASP A 1 180 ? -24.479 -11.324 40.183 1.00 80.19 180 ASP A O 1
ATOM 1297 N N . GLU A 1 181 ? -26.052 -10.449 38.856 1.00 77.44 181 GLU A N 1
ATOM 1298 C CA . GLU A 1 181 ? -25.162 -10.066 37.747 1.00 77.44 181 GLU A CA 1
ATOM 1299 C C . GLU A 1 181 ? -24.849 -8.560 37.744 1.00 77.44 181 GLU A C 1
ATOM 1301 O O . GLU A 1 181 ? -24.168 -8.061 36.843 1.00 77.44 181 GLU A O 1
ATOM 1306 N N . ALA A 1 182 ? -25.344 -7.813 38.736 1.00 73.56 182 ALA A N 1
ATOM 1307 C CA . ALA A 1 182 ? -25.024 -6.402 38.877 1.00 73.56 182 ALA A CA 1
ATOM 1308 C C . ALA A 1 182 ? -23.528 -6.231 39.223 1.00 73.56 182 ALA A C 1
ATOM 1310 O O . ALA A 1 182 ? -23.025 -6.915 40.118 1.00 73.56 182 ALA A O 1
ATOM 1311 N N . PRO A 1 183 ? -22.791 -5.343 38.526 1.00 74.19 183 PRO A N 1
ATOM 1312 C CA . PRO A 1 183 ? -21.385 -5.105 38.830 1.00 74.19 183 PRO A CA 1
ATOM 1313 C C . PRO A 1 183 ? -21.226 -4.609 40.278 1.00 74.19 183 PRO A C 1
ATOM 1315 O O . PRO A 1 183 ? -22.084 -3.860 40.752 1.00 74.19 183 PRO A O 1
ATOM 1318 N N . PRO A 1 184 ? -20.151 -5.009 40.987 1.00 66.94 184 PRO A N 1
ATOM 1319 C CA . PRO A 1 184 ? -19.903 -4.527 42.340 1.00 66.94 184 PRO A CA 1
ATOM 1320 C C . PRO A 1 184 ? -19.726 -3.002 42.324 1.00 66.94 184 PRO A C 1
ATOM 1322 O O . PRO A 1 184 ? -19.071 -2.469 41.426 1.00 66.94 184 PRO A O 1
ATOM 1325 N N . ALA A 1 185 ? -20.356 -2.343 43.300 1.00 60.12 185 ALA A N 1
ATOM 1326 C CA . ALA A 1 185 ? -20.374 -0.888 43.465 1.00 60.12 185 ALA A CA 1
ATOM 1327 C C . ALA A 1 185 ? -18.978 -0.278 43.666 1.00 60.12 185 ALA A C 1
ATOM 1329 O O . ALA A 1 185 ? -18.137 -0.924 44.337 1.00 60.12 185 ALA A O 1
#

Sequence (185 aa):
MSNPTDLFNQAKSAATSVASTALNTATNLANQATNLATQAVNSDAAANVTSQAKSIGSQAASTAGSLAGQAHAQAHALAPNVIPKPASGSVSTTEGGVDNRGDLSPTDEVGKAKFEKLFESRHTANELQDKGILKGAPGDSLAGKRADLEKAMHKDQLDKEIAQRPQPEELVKKGILNPDEAPPA

InterPro domains:
  IPR004018 RPEL repeat [PF02755] (158-180)
  IPR004018 RPEL repeat [PS51073] (156-181)
  IPR004018 RPEL repeat [SM00707] (113-138)
  IPR004018 RPEL repeat [SM00707] (156-181)

Organism: NCBI:txid1295534